Protein AF-A0A1B6ZE31-F1 (afdb_monomer_lite)

Secondary structure (DSSP, 8-state):
--SSHHHHHHHHHHHHHHHHHHTB---HHHHHHHHHHHTT-SSHHHHHHHHTT------HHHHHHHHHHTS-GGGHHHHHHHHTTPPPPPPSSTTS-TTHHHHTHHHHHHHHHHHTT-HHHHSSSSHHHHHHHIIIIIGGGTTT-SSPPPPEEETTTTEEEEES-HHHHHGGGGGSTTHHHHHHHHHHTTSEEEETTEEEE--S-HHHHHHHHHHHHHHHHHHHHHSSS-HHHHHHHHHHHHHHTT-TTHHHHHHHHTTTT-TTSSSTTHHHHHHHHHHHHTT-HHHHHHHHHHHHHHSGGGHHHHHHHHHHHIIIIIIIIIS--TT-HHHHHHHHH-TTHHHHHHHHTTSHHHHHHHHHHHHHHHHTT-

Structure (mmCIF, N/CA/C/O backbone):
data_AF-A0A1B6ZE31-F1
#
_entry.id   AF-A0A1B6ZE31-F1
#
loop_
_atom_site.group_PDB
_atom_site.id
_atom_site.type_symbol
_atom_site.label_atom_id
_atom_site.label_alt_id
_atom_site.label_comp_id
_atom_site.label_asym_id
_atom_site.label_entity_id
_atom_site.label_seq_id
_atom_site.pdbx_PDB_ins_code
_atom_site.Cartn_x
_atom_site.Cartn_y
_atom_site.Cartn_z
_atom_site.occupancy
_atom_site.B_iso_or_equiv
_atom_site.auth_seq_id
_atom_site.auth_comp_id
_atom_site.auth_asym_id
_atom_site.auth_atom_id
_atom_site.pdbx_PDB_model_num
ATOM 1 N N . MET A 1 1 ? 19.016 -9.652 1.305 1.00 71.06 1 MET A N 1
ATOM 2 C CA . MET A 1 1 ? 19.648 -10.973 1.164 1.00 71.06 1 MET A CA 1
ATOM 3 C C . MET A 1 1 ? 20.262 -11.489 2.466 1.00 71.06 1 MET A C 1
ATOM 5 O O . MET A 1 1 ? 20.796 -10.707 3.256 1.00 71.06 1 MET A O 1
ATOM 9 N N . PHE A 1 2 ? 20.138 -12.786 2.718 1.00 75.94 2 PHE A N 1
ATOM 10 C CA . PHE A 1 2 ? 20.818 -13.516 3.787 1.00 75.94 2 PHE A CA 1
ATOM 11 C C . PHE A 1 2 ? 21.293 -14.849 3.205 1.00 75.94 2 PHE A C 1
ATOM 13 O O . PHE A 1 2 ? 20.548 -15.446 2.438 1.00 75.94 2 PHE A O 1
ATOM 20 N N . SER A 1 3 ? 22.487 -15.304 3.578 1.00 79.81 3 SER A N 1
ATOM 21 C CA . SER A 1 3 ? 22.998 -16.640 3.234 1.00 79.81 3 SER A CA 1
ATOM 22 C C . SER A 1 3 ? 22.939 -17.611 4.420 1.00 79.81 3 SER A C 1
ATOM 24 O O . SER A 1 3 ? 23.103 -18.813 4.250 1.00 79.81 3 SER A O 1
ATOM 26 N N . THR A 1 4 ? 22.649 -17.106 5.629 1.00 86.19 4 THR A N 1
ATOM 27 C CA . THR A 1 4 ? 22.660 -17.873 6.884 1.00 86.19 4 THR A CA 1
ATOM 28 C C . THR A 1 4 ? 21.348 -17.757 7.662 1.00 86.19 4 THR A C 1
ATOM 30 O O . THR A 1 4 ? 20.589 -16.791 7.521 1.00 86.19 4 THR A O 1
ATOM 33 N N . ILE A 1 5 ? 21.105 -18.721 8.558 1.00 88.94 5 ILE A N 1
ATOM 34 C CA . ILE A 1 5 ? 19.941 -18.733 9.462 1.00 88.94 5 ILE A CA 1
ATOM 35 C C . ILE A 1 5 ? 19.926 -17.496 10.367 1.00 88.94 5 ILE A C 1
ATOM 37 O O . ILE A 1 5 ? 18.875 -16.889 10.573 1.00 88.94 5 ILE A O 1
ATOM 41 N N . ASP A 1 6 ? 21.080 -17.082 10.889 1.00 90.12 6 ASP A N 1
ATOM 42 C CA . ASP A 1 6 ? 21.163 -15.895 11.744 1.00 90.12 6 ASP A CA 1
ATOM 43 C C . ASP A 1 6 ? 20.905 -14.607 10.959 1.00 90.12 6 ASP A C 1
ATOM 45 O O . ASP A 1 6 ? 20.247 -13.694 11.465 1.00 90.12 6 ASP A O 1
ATOM 49 N N . GLY A 1 7 ? 21.340 -14.549 9.696 1.00 89.94 7 GLY A N 1
ATOM 50 C CA . GLY A 1 7 ? 20.970 -13.480 8.772 1.00 89.94 7 GLY A CA 1
ATOM 51 C C . GLY A 1 7 ? 19.456 -13.409 8.547 1.00 89.94 7 GLY A C 1
ATOM 52 O O . GLY A 1 7 ? 18.871 -12.324 8.640 1.00 89.94 7 GLY A O 1
ATOM 53 N N . ALA A 1 8 ? 18.806 -14.558 8.328 1.00 91.56 8 ALA A N 1
ATOM 54 C CA . ALA A 1 8 ? 17.353 -14.650 8.182 1.00 91.56 8 ALA A CA 1
ATOM 55 C C . ALA A 1 8 ? 16.626 -14.169 9.449 1.00 91.56 8 ALA A C 1
ATOM 57 O O . ALA A 1 8 ? 15.722 -13.333 9.372 1.00 91.56 8 ALA A O 1
ATOM 58 N N . LYS A 1 9 ? 17.066 -14.624 10.632 1.00 94.50 9 LYS A N 1
ATOM 59 C CA . LYS A 1 9 ? 16.504 -14.217 11.934 1.00 94.50 9 LYS A CA 1
ATOM 60 C C . LYS A 1 9 ? 16.630 -12.715 12.158 1.00 94.50 9 LYS A C 1
ATOM 62 O O . LYS A 1 9 ? 15.654 -12.067 12.531 1.00 94.50 9 LYS A O 1
ATOM 67 N N . LYS A 1 10 ? 17.814 -12.141 11.907 1.00 95.19 10 LYS A N 1
ATOM 68 C CA . LYS A 1 10 ? 18.051 -10.694 12.032 1.00 95.19 10 LYS A CA 1
ATOM 69 C C . LYS A 1 10 ? 17.108 -9.897 11.130 1.00 95.19 10 LYS A C 1
ATOM 71 O O . LYS A 1 10 ? 16.548 -8.899 11.583 1.00 95.19 10 LYS A O 1
ATOM 76 N N . ARG A 1 11 ? 16.880 -10.348 9.892 1.00 94.31 11 ARG A N 1
ATOM 77 C CA . ARG A 1 11 ? 15.938 -9.696 8.968 1.00 94.31 11 ARG A CA 1
ATOM 78 C C . ARG A 1 11 ? 14.487 -9.817 9.415 1.00 94.31 11 ARG A C 1
ATOM 80 O O . ARG A 1 11 ? 13.815 -8.794 9.457 1.00 94.31 11 ARG A O 1
ATOM 87 N N . ALA A 1 12 ? 14.026 -11.004 9.808 1.00 96.62 12 ALA A N 1
ATOM 88 C CA . ALA A 1 12 ? 12.660 -11.194 10.303 1.00 96.62 12 ALA A CA 1
ATOM 89 C C . ALA A 1 12 ? 12.381 -10.340 11.553 1.00 96.62 12 ALA A C 1
ATOM 91 O O . ALA A 1 12 ? 11.343 -9.686 11.639 1.00 96.62 12 ALA A O 1
ATOM 92 N N . ASN A 1 13 ? 13.346 -10.262 12.476 1.00 97.50 13 ASN A N 1
ATOM 93 C CA . ASN A 1 13 ? 13.263 -9.392 13.650 1.00 97.50 13 ASN A CA 1
ATOM 94 C C . ASN A 1 13 ? 13.238 -7.906 13.275 1.00 97.50 13 ASN A C 1
ATOM 96 O O . ASN A 1 13 ? 12.482 -7.141 13.868 1.00 97.50 13 ASN A O 1
ATOM 100 N N . LYS A 1 14 ? 14.054 -7.474 12.303 1.00 96.44 14 LYS A N 1
ATOM 101 C CA . LYS A 1 14 ? 14.037 -6.081 11.831 1.00 96.44 14 LYS A CA 1
ATOM 102 C C . LYS A 1 14 ? 12.689 -5.742 11.189 1.00 96.44 14 LYS A C 1
ATOM 104 O O . LYS A 1 14 ? 12.132 -4.707 11.532 1.00 96.44 14 LYS A O 1
ATOM 109 N N . LEU A 1 15 ? 12.156 -6.629 10.346 1.00 96.75 15 LEU A N 1
ATOM 110 C CA . LEU A 1 15 ? 10.846 -6.483 9.709 1.00 96.75 15 LEU A CA 1
ATOM 111 C C . LEU A 1 15 ? 9.717 -6.389 10.747 1.00 96.75 15 LEU A C 1
ATOM 113 O O . LEU A 1 15 ? 8.921 -5.458 10.713 1.00 96.75 15 LEU A O 1
ATOM 117 N N . HIS A 1 16 ? 9.708 -7.280 11.743 1.00 97.88 16 HIS A N 1
ATOM 118 C CA . HIS A 1 16 ? 8.754 -7.221 12.853 1.00 97.88 16 HIS A CA 1
ATOM 119 C C . HIS A 1 16 ? 8.839 -5.898 13.637 1.00 97.88 16 HIS A C 1
ATOM 121 O O . HIS A 1 16 ? 7.815 -5.267 13.891 1.00 97.88 16 HIS A O 1
ATOM 127 N N . LYS A 1 17 ? 10.053 -5.422 13.952 1.00 96.69 17 LYS A N 1
ATOM 128 C CA . LYS A 1 17 ? 10.253 -4.127 14.628 1.00 96.69 17 LYS A CA 1
ATOM 129 C C . LYS A 1 17 ? 9.757 -2.941 13.800 1.00 96.69 17 LYS A C 1
ATOM 131 O O . LYS A 1 17 ? 9.268 -1.975 14.375 1.00 96.69 17 LYS A O 1
ATOM 136 N N . ILE A 1 18 ? 9.896 -2.989 12.474 1.00 95.81 18 ILE A N 1
ATOM 137 C CA . ILE A 1 18 ? 9.371 -1.944 11.582 1.00 95.81 18 ILE A CA 1
ATOM 138 C C . ILE A 1 18 ? 7.853 -1.885 11.701 1.00 95.81 18 ILE A C 1
ATOM 140 O O . ILE A 1 18 ? 7.314 -0.825 11.993 1.00 95.81 18 ILE A O 1
ATOM 144 N N . PHE A 1 19 ? 7.177 -3.027 11.588 1.00 97.25 19 PHE A N 1
ATOM 145 C CA . PHE A 1 19 ? 5.723 -3.092 11.717 1.00 97.25 19 PHE A CA 1
ATOM 146 C C . PHE A 1 19 ? 5.234 -2.594 13.080 1.00 97.25 19 PHE A C 1
ATOM 148 O O . PHE A 1 19 ? 4.324 -1.770 13.130 1.00 97.25 19 PHE A O 1
ATOM 155 N N . GLN A 1 20 ? 5.904 -2.963 14.175 1.00 95.06 20 GLN A N 1
ATOM 156 C CA . GLN A 1 20 ? 5.589 -2.419 15.501 1.00 95.06 20 GLN A CA 1
ATOM 157 C C . GLN A 1 20 ? 5.705 -0.886 15.555 1.00 95.06 20 GLN A C 1
ATOM 159 O O . GLN A 1 20 ? 4.839 -0.223 16.121 1.00 95.06 20 GLN A O 1
ATOM 164 N N . ARG A 1 21 ? 6.738 -0.301 14.933 1.00 93.69 21 ARG A N 1
ATOM 165 C CA . ARG A 1 21 ? 6.931 1.161 14.866 1.00 93.69 21 ARG A CA 1
ATOM 166 C C . ARG A 1 21 ? 5.938 1.877 13.954 1.00 93.69 21 ARG A C 1
ATOM 168 O O . ARG A 1 21 ? 5.702 3.069 14.139 1.00 93.69 21 ARG A O 1
ATOM 175 N N . CYS A 1 22 ? 5.370 1.172 12.984 1.00 94.81 22 CYS A N 1
ATOM 176 C CA . CYS A 1 22 ? 4.273 1.674 12.164 1.00 94.81 22 CYS A CA 1
ATOM 177 C C . CYS A 1 22 ? 2.923 1.597 12.890 1.00 94.81 22 CYS A C 1
ATOM 179 O O . CYS A 1 22 ? 1.969 2.192 12.411 1.00 94.81 22 CYS A O 1
ATOM 181 N N . GLY A 1 23 ? 2.835 0.903 14.032 1.00 95.56 23 GLY A N 1
ATOM 182 C CA . GLY A 1 23 ? 1.578 0.672 14.746 1.00 95.56 23 GLY A CA 1
ATOM 183 C C . GLY A 1 23 ? 0.821 -0.568 14.273 1.00 95.56 23 GLY A C 1
ATOM 184 O O . GLY A 1 23 ? -0.397 -0.626 14.403 1.00 95.56 23 GLY A O 1
ATOM 185 N N . PHE A 1 24 ? 1.517 -1.553 13.704 1.00 97.62 24 PHE A N 1
ATOM 186 C CA . PHE A 1 24 ? 0.914 -2.811 13.276 1.00 97.62 24 PHE A CA 1
ATOM 187 C C . PHE A 1 24 ? 1.052 -3.900 14.337 1.00 97.62 24 PHE A C 1
ATOM 189 O O . PHE A 1 24 ? 2.120 -4.085 14.929 1.00 97.62 24 PHE A O 1
ATOM 196 N N . GLU A 1 25 ? -0.002 -4.693 14.483 1.00 95.88 25 GLU A N 1
ATOM 197 C CA . GLU A 1 25 ? -0.006 -5.934 15.246 1.00 95.88 25 GLU A CA 1
ATOM 198 C C . GLU A 1 25 ? 0.269 -7.109 14.293 1.00 95.88 25 GLU A C 1
ATOM 200 O O . GLU A 1 25 ? -0.622 -7.851 13.889 1.00 95.88 25 GLU A O 1
ATOM 205 N N . PHE A 1 26 ? 1.532 -7.239 13.864 1.00 96.75 26 PHE A N 1
ATOM 206 C CA . PHE A 1 26 ? 1.973 -8.296 12.945 1.00 96.75 26 PHE A CA 1
ATOM 207 C C . PHE A 1 26 ? 2.954 -9.257 13.637 1.00 96.75 26 PHE A C 1
ATOM 209 O O . PHE A 1 26 ? 4.099 -8.870 13.908 1.00 96.75 26 PHE A O 1
ATOM 216 N N . PRO A 1 27 ? 2.550 -10.506 13.941 1.00 96.62 27 PRO A N 1
ATOM 217 C CA . PRO A 1 27 ? 3.369 -11.435 14.717 1.00 96.62 27 PRO A CA 1
ATOM 218 C C . PRO A 1 27 ? 4.718 -11.784 14.073 1.00 96.62 27 PRO A C 1
ATOM 220 O O . PRO A 1 27 ? 4.825 -11.959 12.859 1.00 96.62 27 PRO A O 1
ATOM 223 N N . LEU A 1 28 ? 5.746 -12.009 14.902 1.00 97.56 28 LEU A N 1
ATOM 224 C CA . LEU A 1 28 ? 7.096 -12.357 14.435 1.00 97.56 28 LEU A CA 1
ATOM 225 C C . LEU A 1 28 ? 7.126 -13.600 13.529 1.00 97.56 28 LEU A C 1
ATOM 227 O O . LEU A 1 28 ? 7.876 -13.624 12.554 1.00 97.56 28 LEU A O 1
ATOM 231 N N . HIS A 1 29 ? 6.311 -14.619 13.818 1.00 96.75 29 HIS A N 1
ATOM 232 C CA . HIS A 1 29 ? 6.267 -15.838 13.005 1.00 96.75 29 HIS A CA 1
ATOM 233 C C . HIS A 1 29 ? 5.787 -15.565 11.567 1.00 96.75 29 HIS A C 1
ATOM 235 O O . HIS A 1 29 ? 6.249 -16.222 10.635 1.00 96.75 29 HIS A O 1
ATOM 241 N N . LYS A 1 30 ? 4.930 -14.554 11.357 1.00 97.19 30 LYS A N 1
ATOM 242 C CA . LYS A 1 30 ? 4.522 -14.127 10.013 1.00 97.19 30 LYS A CA 1
ATOM 243 C C . LYS A 1 30 ? 5.647 -13.379 9.297 1.00 97.19 30 LYS A C 1
ATOM 245 O O . LYS A 1 30 ? 5.897 -13.636 8.124 1.00 97.19 30 LYS A O 1
ATOM 250 N N . SER A 1 31 ? 6.410 -12.544 10.008 1.00 97.62 31 SER A N 1
ATOM 251 C CA . SER A 1 31 ? 7.628 -11.928 9.455 1.00 97.62 31 SER A CA 1
ATOM 252 C C . SER A 1 31 ? 8.678 -12.974 9.063 1.00 97.62 31 SER A C 1
ATOM 254 O O . SER A 1 31 ? 9.331 -12.841 8.031 1.00 97.62 31 SER A O 1
ATOM 256 N N . GLN A 1 32 ? 8.838 -14.031 9.864 1.00 96.75 32 GLN A N 1
ATOM 257 C CA . GLN A 1 32 ? 9.708 -15.170 9.550 1.00 96.75 32 GLN A CA 1
ATOM 258 C C . GLN A 1 32 ? 9.239 -15.907 8.293 1.00 96.75 32 GLN A C 1
ATOM 260 O O . GLN A 1 32 ? 10.055 -16.186 7.416 1.00 96.75 32 GLN A O 1
ATOM 265 N N . TYR A 1 33 ? 7.936 -16.172 8.181 1.00 96.56 33 TYR A N 1
ATOM 266 C CA . TYR A 1 33 ? 7.345 -16.772 6.987 1.00 96.56 33 TYR A CA 1
ATOM 267 C C . TYR A 1 33 ? 7.607 -15.926 5.733 1.00 96.56 33 TYR A C 1
ATOM 269 O O . TYR A 1 33 ? 8.135 -16.448 4.753 1.00 96.56 33 TYR A O 1
ATOM 277 N N . ALA A 1 34 ? 7.338 -14.617 5.781 1.00 96.75 34 ALA A N 1
ATOM 278 C CA . ALA A 1 34 ? 7.559 -13.718 4.647 1.00 96.75 34 ALA A CA 1
ATOM 279 C C . ALA A 1 34 ? 9.034 -13.681 4.207 1.00 96.75 34 ALA A C 1
ATOM 281 O O . ALA A 1 34 ? 9.338 -13.787 3.021 1.00 96.75 34 ALA A O 1
ATOM 282 N N . VAL A 1 35 ? 9.971 -13.620 5.161 1.00 95.81 35 VAL A N 1
ATOM 283 C CA . VAL A 1 35 ? 11.418 -13.667 4.883 1.00 95.81 35 VAL A CA 1
ATOM 284 C C . VAL A 1 35 ? 11.846 -15.011 4.280 1.00 95.81 35 VAL A C 1
ATOM 286 O O . VAL A 1 35 ? 12.706 -15.031 3.399 1.00 95.81 35 VAL A O 1
ATOM 289 N N . ALA A 1 36 ? 11.253 -16.126 4.715 1.00 94.38 36 ALA A N 1
ATOM 290 C CA . ALA A 1 36 ? 11.530 -17.440 4.138 1.00 94.38 36 ALA A CA 1
ATOM 291 C C . ALA A 1 36 ? 11.031 -17.547 2.690 1.00 94.38 36 ALA A C 1
ATOM 293 O O . ALA A 1 36 ? 11.799 -17.937 1.810 1.00 94.38 36 ALA A O 1
ATOM 294 N N . ARG A 1 37 ? 9.789 -17.121 2.430 1.00 95.25 37 ARG A N 1
ATOM 295 C CA . ARG A 1 37 ? 9.214 -17.056 1.076 1.00 95.25 37 ARG A CA 1
ATOM 296 C C . ARG A 1 37 ? 10.050 -16.175 0.152 1.00 95.25 37 ARG A C 1
ATOM 298 O O . ARG A 1 37 ? 10.366 -16.590 -0.961 1.00 95.25 37 ARG A O 1
ATOM 305 N N . ALA A 1 38 ? 10.487 -15.017 0.646 1.00 93.69 38 ALA A N 1
ATOM 306 C CA . ALA A 1 38 ? 11.360 -14.105 -0.084 1.00 93.69 38 ALA A CA 1
ATOM 307 C C . ALA A 1 38 ? 12.693 -14.751 -0.494 1.00 93.69 38 ALA A C 1
ATOM 309 O O . ALA A 1 38 ? 13.179 -14.526 -1.597 1.00 93.69 38 ALA A O 1
ATOM 310 N N . GLY A 1 39 ? 13.262 -15.598 0.370 1.00 90.88 39 GLY A N 1
ATOM 311 C CA . GLY A 1 39 ? 14.473 -16.372 0.081 1.00 90.88 39 GLY A CA 1
ATOM 312 C C . GLY A 1 39 ? 14.265 -17.579 -0.843 1.00 90.88 39 GLY A C 1
ATOM 313 O O . GLY A 1 39 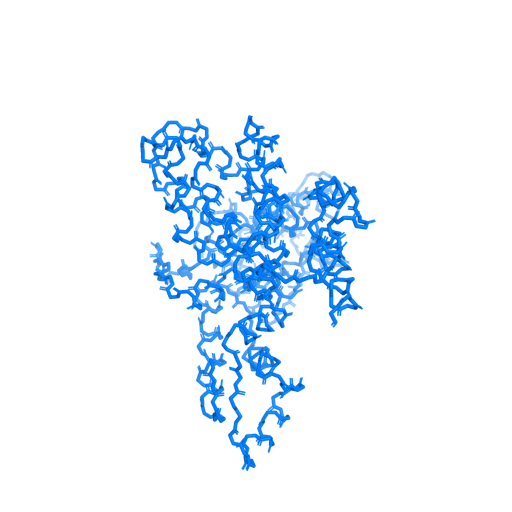? 15.211 -18.328 -1.067 1.00 90.88 39 GLY A O 1
ATOM 314 N N . GLY A 1 40 ? 13.050 -17.801 -1.357 1.00 90.50 40 GLY A N 1
ATOM 315 C CA . GLY A 1 40 ? 12.722 -18.942 -2.215 1.00 90.50 40 GLY A CA 1
ATOM 316 C C . GLY A 1 40 ? 12.467 -20.251 -1.463 1.00 90.50 40 GLY A C 1
ATOM 317 O O . GLY A 1 40 ? 12.507 -21.315 -2.077 1.00 90.50 40 GLY A O 1
ATOM 318 N N . PHE A 1 41 ? 12.209 -20.192 -0.155 1.00 92.00 41 PHE A N 1
ATOM 319 C CA . PHE A 1 41 ? 11.857 -21.358 0.660 1.00 92.00 41 PHE A CA 1
ATOM 320 C C . PHE A 1 41 ? 10.341 -21.492 0.802 1.00 92.00 41 PHE A C 1
ATOM 322 O O . PHE A 1 41 ? 9.592 -20.519 0.675 1.00 92.00 41 PHE A O 1
ATOM 329 N N . ARG A 1 42 ? 9.862 -22.704 1.097 1.00 90.69 42 ARG A N 1
ATOM 330 C CA . ARG A 1 42 ? 8.431 -22.931 1.340 1.00 90.69 42 ARG A CA 1
ATOM 331 C C . ARG A 1 42 ? 7.966 -22.256 2.630 1.00 90.69 42 ARG A C 1
ATOM 333 O O . ARG A 1 42 ? 6.928 -21.601 2.632 1.00 90.69 42 ARG A O 1
ATOM 340 N N . ASP A 1 43 ? 8.736 -22.424 3.700 1.00 92.31 43 ASP A N 1
ATOM 341 C CA . ASP A 1 43 ? 8.463 -21.895 5.034 1.00 92.31 43 ASP A CA 1
ATOM 342 C C . ASP A 1 43 ? 9.756 -21.786 5.869 1.00 92.31 43 ASP A C 1
ATOM 344 O O . ASP A 1 43 ? 10.866 -22.056 5.401 1.00 92.31 43 ASP A O 1
ATOM 348 N N . TRP A 1 44 ? 9.617 -21.369 7.130 1.00 92.81 44 TRP A N 1
ATOM 349 C CA . TRP A 1 44 ? 10.746 -21.187 8.043 1.00 92.81 44 TRP A CA 1
ATOM 350 C C . TRP A 1 44 ? 11.479 -22.492 8.407 1.00 92.81 44 TRP A C 1
ATOM 352 O O . TRP A 1 44 ? 12.697 -22.485 8.627 1.00 92.81 44 TRP A O 1
ATOM 362 N N . HIS A 1 45 ? 10.765 -23.620 8.468 1.00 92.25 45 HIS A N 1
ATOM 363 C CA . HIS A 1 45 ? 11.361 -24.923 8.763 1.00 92.25 45 HIS A CA 1
ATOM 364 C C . HIS A 1 45 ? 12.197 -25.410 7.578 1.00 92.25 45 HIS A C 1
ATOM 366 O O . HIS A 1 45 ? 13.316 -25.889 7.779 1.00 92.25 45 HIS A O 1
ATOM 372 N N . ASP A 1 46 ? 11.684 -25.240 6.359 1.00 91.19 46 ASP A N 1
ATOM 373 C CA . ASP A 1 46 ? 12.394 -25.528 5.113 1.00 91.19 46 ASP A CA 1
ATOM 374 C C . ASP A 1 46 ? 13.679 -24.695 4.983 1.00 91.19 46 ASP A C 1
ATOM 376 O O . ASP A 1 46 ? 14.762 -25.248 4.775 1.00 91.19 46 ASP A O 1
ATOM 380 N N . LEU A 1 47 ? 13.599 -23.386 5.247 1.00 90.81 47 LEU A N 1
ATOM 381 C CA . LEU A 1 47 ? 14.767 -22.499 5.304 1.00 90.81 47 LEU A CA 1
ATOM 382 C C . LEU A 1 47 ? 15.812 -23.006 6.301 1.00 90.81 47 LEU A C 1
ATOM 384 O O . LEU A 1 47 ? 16.992 -23.135 5.972 1.00 90.8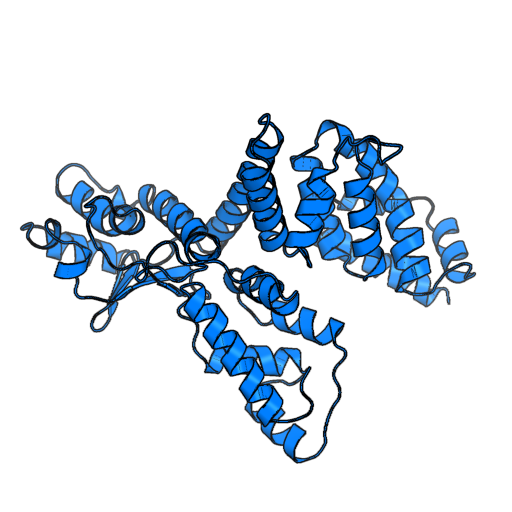1 47 LEU A O 1
ATOM 388 N N . THR A 1 48 ? 15.382 -23.322 7.525 1.00 90.56 48 THR A N 1
ATOM 389 C CA . THR A 1 48 ? 16.283 -23.766 8.599 1.00 90.56 48 THR A CA 1
ATOM 390 C C . THR A 1 48 ? 16.953 -25.097 8.260 1.00 90.56 48 THR A C 1
ATOM 392 O O . THR A 1 48 ? 18.112 -25.313 8.610 1.00 90.56 48 THR A O 1
ATOM 395 N N . ARG A 1 49 ? 16.247 -26.009 7.586 1.00 89.69 49 ARG A N 1
ATOM 396 C CA . ARG A 1 49 ? 16.803 -27.295 7.148 1.00 89.69 49 ARG A CA 1
ATOM 397 C C . ARG A 1 49 ? 17.797 -27.118 6.002 1.00 89.69 49 ARG A C 1
ATOM 399 O O . ARG A 1 49 ? 18.848 -27.753 6.020 1.00 89.69 49 ARG A O 1
ATOM 406 N N . SER A 1 50 ? 17.466 -26.269 5.036 1.00 86.25 50 SER A N 1
ATOM 407 C CA . SER A 1 50 ? 18.251 -26.065 3.819 1.00 86.25 50 SER A CA 1
ATOM 408 C C . SER A 1 50 ? 19.549 -25.307 4.094 1.00 86.25 50 SER A C 1
ATOM 410 O O . SER A 1 50 ? 20.623 -25.783 3.735 1.00 86.25 50 SER A O 1
ATOM 412 N N . LEU A 1 51 ? 19.485 -24.202 4.843 1.00 85.31 51 LEU A N 1
ATOM 413 C CA . LEU A 1 51 ? 20.666 -23.390 5.167 1.00 85.31 51 LEU A CA 1
ATOM 414 C C . LEU A 1 51 ? 21.608 -24.035 6.193 1.00 85.31 51 LEU A C 1
ATOM 416 O O . LEU A 1 51 ? 22.733 -23.580 6.362 1.00 85.31 51 LEU A O 1
ATOM 420 N N . LYS A 1 52 ? 21.185 -25.110 6.872 1.00 81.38 52 LYS A N 1
ATOM 421 C CA . LYS A 1 52 ? 22.109 -25.962 7.642 1.00 81.38 52 LYS A CA 1
ATOM 422 C C . LYS A 1 52 ? 23.039 -26.778 6.748 1.00 81.38 52 LYS A C 1
ATOM 424 O O . LYS A 1 52 ? 24.075 -27.224 7.224 1.00 81.38 52 LYS A O 1
ATOM 429 N N . ARG A 1 53 ? 22.631 -27.049 5.504 1.00 74.94 53 ARG A N 1
ATOM 430 C CA . ARG A 1 53 ? 23.358 -27.923 4.576 1.00 74.94 53 ARG A CA 1
ATOM 431 C C . ARG A 1 53 ? 24.244 -27.130 3.629 1.00 74.94 53 ARG A C 1
ATOM 433 O O . ARG A 1 53 ? 25.353 -27.566 3.353 1.00 74.94 53 ARG A O 1
ATOM 440 N N . GLN A 1 54 ? 23.748 -26.002 3.126 1.00 73.25 54 GLN A N 1
ATOM 441 C CA . GLN A 1 54 ? 24.455 -25.207 2.131 1.00 73.25 54 GLN A CA 1
ATOM 442 C C . GLN A 1 54 ? 23.992 -23.750 2.175 1.00 73.25 54 GLN A C 1
ATOM 444 O O . GLN A 1 54 ? 22.794 -23.480 2.295 1.00 73.25 54 GLN A O 1
ATOM 449 N N . GLU A 1 55 ? 24.936 -22.819 2.053 1.00 74.06 55 GLU A N 1
ATOM 450 C CA . GLU A 1 55 ? 24.616 -21.413 1.814 1.00 74.06 55 GLU A CA 1
ATOM 451 C C . GLU A 1 55 ? 24.002 -21.241 0.422 1.00 74.06 55 GLU A C 1
ATOM 453 O O . GLU A 1 55 ? 24.403 -21.898 -0.541 1.00 74.06 55 GLU A O 1
ATOM 458 N N . ARG A 1 56 ? 23.008 -20.360 0.314 1.00 71.00 56 ARG A N 1
ATOM 459 C CA . ARG A 1 56 ? 22.332 -20.079 -0.950 1.00 71.00 56 ARG A CA 1
ATOM 460 C C . ARG A 1 56 ? 22.227 -18.579 -1.147 1.00 71.00 56 ARG A C 1
ATOM 462 O O . ARG A 1 56 ? 21.625 -17.894 -0.320 1.00 71.00 56 ARG A O 1
ATOM 469 N N . ASP A 1 57 ? 22.767 -18.104 -2.261 1.00 70.56 57 ASP A N 1
ATOM 470 C CA . ASP A 1 57 ? 22.539 -16.740 -2.716 1.00 70.56 57 ASP A CA 1
ATOM 471 C C . ASP A 1 57 ? 21.161 -16.616 -3.365 1.00 70.56 57 ASP A C 1
ATOM 473 O O . ASP A 1 57 ? 20.650 -17.532 -4.015 1.00 70.56 57 ASP A O 1
ATOM 477 N N . CYS A 1 58 ? 20.533 -15.468 -3.140 1.00 70.69 58 CYS A N 1
ATOM 478 C CA . CYS A 1 58 ? 19.222 -15.138 -3.671 1.00 70.69 58 CYS A CA 1
ATOM 479 C C . CYS A 1 58 ? 19.324 -13.772 -4.329 1.00 70.69 58 CYS A C 1
ATOM 481 O O . CYS A 1 58 ? 19.690 -12.810 -3.653 1.00 70.69 58 CYS A O 1
ATOM 483 N N . ASP A 1 59 ? 18.998 -13.692 -5.620 1.00 80.38 59 ASP A N 1
ATOM 484 C CA . ASP A 1 59 ? 19.011 -12.421 -6.335 1.00 80.38 59 ASP A CA 1
ATOM 485 C C . ASP A 1 59 ? 18.252 -11.337 -5.553 1.00 80.38 59 ASP A C 1
ATOM 487 O O . ASP A 1 59 ? 17.170 -11.558 -4.999 1.00 80.38 59 ASP A O 1
ATOM 491 N N . SER A 1 60 ? 18.875 -10.165 -5.442 1.00 81.44 60 SER A N 1
ATOM 492 C CA . SER A 1 60 ? 18.404 -9.118 -4.544 1.00 81.44 60 SER A CA 1
ATOM 493 C C . SER A 1 60 ? 17.086 -8.496 -4.998 1.00 81.44 60 SER A C 1
ATOM 495 O O . SER A 1 60 ? 16.269 -8.149 -4.143 1.00 81.44 60 SER A O 1
ATOM 497 N N . THR A 1 61 ? 16.865 -8.400 -6.308 1.00 80.94 61 THR A N 1
ATOM 498 C CA . THR A 1 61 ? 15.638 -7.866 -6.903 1.00 80.94 61 THR A CA 1
ATOM 499 C C . THR A 1 61 ? 14.512 -8.870 -6.705 1.00 80.94 61 THR A C 1
ATOM 501 O O . THR A 1 61 ? 13.443 -8.548 -6.181 1.00 80.94 61 THR A O 1
ATOM 504 N N . ASP A 1 62 ? 14.810 -10.133 -6.987 1.00 84.75 62 ASP A N 1
ATOM 505 C CA . ASP A 1 62 ? 13.886 -11.247 -6.850 1.00 84.75 62 ASP A CA 1
ATOM 506 C C . ASP A 1 62 ? 13.460 -11.468 -5.386 1.00 84.75 62 ASP A C 1
ATOM 508 O O . ASP A 1 62 ? 12.295 -11.752 -5.094 1.00 84.75 62 ASP A O 1
ATOM 512 N N . PHE A 1 63 ? 14.380 -11.256 -4.437 1.00 90.44 63 PHE A N 1
ATOM 513 C CA . PHE A 1 63 ? 14.093 -11.257 -3.003 1.00 90.44 63 PHE A CA 1
ATOM 514 C C . PHE A 1 63 ? 13.100 -10.159 -2.604 1.00 90.44 63 PHE A C 1
ATOM 516 O O . PHE A 1 63 ? 12.178 -10.420 -1.829 1.00 90.44 63 PHE A O 1
ATOM 523 N N . ARG A 1 64 ? 13.301 -8.921 -3.081 1.00 91.31 64 ARG A N 1
ATOM 524 C CA . ARG A 1 64 ? 12.446 -7.769 -2.735 1.00 91.31 64 ARG A CA 1
ATOM 525 C C . ARG A 1 64 ? 11.021 -8.008 -3.212 1.00 91.31 64 ARG A C 1
ATOM 527 O O . ARG A 1 64 ? 10.099 -7.932 -2.403 1.00 91.31 64 ARG A O 1
ATOM 534 N N . ARG A 1 65 ? 10.866 -8.406 -4.476 1.00 88.50 65 ARG A N 1
ATOM 535 C CA . ARG A 1 65 ? 9.573 -8.740 -5.078 1.00 88.50 65 ARG A CA 1
ATOM 536 C C . ARG A 1 65 ? 8.840 -9.827 -4.287 1.00 88.50 65 ARG A C 1
ATOM 538 O O . ARG A 1 65 ? 7.735 -9.595 -3.803 1.00 88.50 65 ARG A O 1
ATOM 545 N N . LYS A 1 66 ? 9.489 -10.975 -4.055 1.00 92.56 66 LYS A N 1
ATOM 546 C CA . LYS A 1 66 ? 8.892 -12.099 -3.307 1.00 92.56 66 LYS A CA 1
ATOM 547 C C . LYS A 1 66 ? 8.567 -11.743 -1.855 1.00 92.56 66 LYS A C 1
ATOM 549 O O . LYS A 1 66 ? 7.642 -12.312 -1.279 1.00 92.56 66 LYS A O 1
ATOM 554 N N . LEU A 1 67 ? 9.319 -10.824 -1.242 1.00 95.06 67 LEU A N 1
ATOM 555 C CA . LEU A 1 67 ? 9.012 -10.334 0.101 1.00 95.06 67 LEU A CA 1
ATOM 556 C C . LEU A 1 67 ? 7.710 -9.534 0.122 1.00 95.06 67 LEU A C 1
ATOM 558 O O . LEU A 1 67 ? 6.886 -9.772 1.001 1.00 95.06 67 LEU A O 1
ATOM 562 N N . ILE A 1 68 ? 7.523 -8.613 -0.826 1.00 93.88 68 ILE A N 1
ATOM 563 C CA . ILE A 1 68 ? 6.290 -7.826 -0.942 1.00 93.88 68 ILE A CA 1
ATOM 564 C C . ILE A 1 68 ? 5.095 -8.739 -1.244 1.00 93.88 68 ILE A C 1
ATOM 566 O O . ILE A 1 68 ? 4.079 -8.647 -0.560 1.00 93.88 68 ILE A O 1
ATOM 570 N N . GLU A 1 69 ? 5.241 -9.690 -2.171 1.00 92.81 69 GLU A N 1
ATOM 571 C CA . GLU A 1 69 ? 4.203 -10.685 -2.496 1.00 92.81 69 GLU A CA 1
ATOM 572 C C . GLU A 1 69 ? 3.784 -11.547 -1.292 1.00 92.81 69 GLU A C 1
ATOM 574 O O . GLU A 1 69 ? 2.632 -11.962 -1.189 1.00 92.81 69 GLU A O 1
ATOM 579 N N . ALA A 1 70 ? 4.708 -11.830 -0.368 1.00 95.56 70 ALA A N 1
ATOM 580 C CA . ALA A 1 70 ? 4.439 -12.651 0.812 1.00 95.56 70 ALA A CA 1
ATOM 581 C C . ALA A 1 70 ? 3.799 -11.880 1.983 1.00 95.56 70 ALA A C 1
ATOM 583 O O . ALA A 1 70 ? 3.509 -12.487 3.019 1.00 95.56 70 ALA A O 1
ATOM 584 N N . LEU A 1 71 ? 3.616 -10.563 1.857 1.00 96.69 71 LEU A N 1
ATOM 585 C CA . LEU A 1 71 ? 3.096 -9.690 2.906 1.00 96.69 71 LEU A CA 1
ATOM 586 C C . LEU A 1 71 ? 1.686 -9.173 2.569 1.00 96.69 71 LEU A C 1
ATOM 588 O O . LEU A 1 71 ? 1.394 -8.915 1.400 1.00 96.69 71 LEU A O 1
ATOM 592 N N . PRO A 1 72 ? 0.825 -8.935 3.580 1.00 95.56 72 PRO A N 1
ATOM 593 C CA . PRO A 1 72 ? -0.430 -8.215 3.381 1.00 95.56 72 PRO A CA 1
ATOM 594 C C . PRO A 1 72 ? -0.194 -6.805 2.828 1.00 95.56 72 PRO A C 1
ATOM 596 O O . PRO A 1 72 ? 0.805 -6.163 3.157 1.00 95.56 72 PRO A O 1
ATOM 599 N N . VAL A 1 73 ? -1.147 -6.287 2.050 1.00 93.62 73 VAL A N 1
ATOM 600 C CA . VAL A 1 73 ? -1.051 -4.974 1.384 1.00 93.62 73 VAL A CA 1
ATOM 601 C C . VAL A 1 73 ? -0.653 -3.817 2.322 1.00 93.62 73 VAL A C 1
ATOM 603 O O . VAL A 1 73 ? 0.233 -3.048 1.944 1.00 93.62 73 VAL A O 1
ATOM 606 N N . PRO A 1 74 ? -1.174 -3.680 3.565 1.00 95.56 74 PRO A N 1
ATOM 607 C CA . PRO A 1 74 ? -0.756 -2.588 4.456 1.00 95.56 74 PRO A CA 1
ATOM 608 C C . PRO A 1 74 ? 0.738 -2.616 4.801 1.00 95.56 74 PRO A C 1
ATOM 610 O O . PRO A 1 74 ? 1.330 -1.586 5.119 1.00 95.56 74 PRO A O 1
ATOM 613 N N . CYS A 1 75 ? 1.367 -3.792 4.727 1.00 96.69 75 CYS A N 1
ATOM 614 C CA . CYS A 1 75 ? 2.784 -3.980 5.004 1.00 96.69 75 CYS A CA 1
ATOM 615 C C . CYS A 1 75 ? 3.692 -3.599 3.829 1.00 96.69 75 CYS A C 1
ATOM 617 O O . CYS A 1 75 ? 4.900 -3.486 4.042 1.00 96.69 75 CYS A O 1
ATOM 619 N N . HIS A 1 76 ? 3.162 -3.387 2.619 1.00 94.94 76 HIS A N 1
ATOM 620 C CA . HIS A 1 76 ? 3.972 -3.129 1.420 1.00 94.94 76 HIS A CA 1
ATOM 621 C C . HIS A 1 76 ? 4.760 -1.825 1.543 1.00 94.94 76 HIS A C 1
ATOM 623 O O . HIS A 1 76 ? 5.989 -1.851 1.552 1.00 94.94 76 HIS A O 1
ATOM 629 N N . ALA A 1 77 ? 4.069 -0.701 1.743 1.00 93.88 77 ALA A N 1
ATOM 630 C CA . ALA A 1 77 ? 4.682 0.623 1.855 1.00 93.88 77 ALA A CA 1
ATOM 631 C C . ALA A 1 77 ? 5.783 0.726 2.941 1.00 93.88 77 ALA A C 1
ATOM 633 O O . ALA A 1 77 ? 6.894 1.142 2.605 1.00 93.88 77 ALA A O 1
ATOM 634 N N . PRO A 1 78 ? 5.569 0.314 4.211 1.00 95.44 78 PRO A N 1
ATOM 635 C CA . PRO A 1 78 ? 6.631 0.387 5.219 1.00 95.44 78 PRO A CA 1
ATOM 636 C C . PRO A 1 78 ? 7.791 -0.579 4.938 1.00 95.44 78 PRO A C 1
ATOM 638 O O . PRO A 1 78 ? 8.936 -0.292 5.295 1.00 95.44 78 PRO A O 1
ATOM 641 N N . THR A 1 79 ? 7.529 -1.708 4.270 1.00 95.88 79 THR A N 1
ATOM 642 C CA . THR A 1 79 ? 8.585 -2.637 3.845 1.00 95.88 79 THR A CA 1
ATOM 643 C C . THR A 1 79 ? 9.433 -2.028 2.733 1.00 95.88 79 THR A C 1
ATOM 645 O O . THR A 1 79 ? 10.658 -2.064 2.831 1.00 95.88 79 THR A O 1
ATOM 648 N N . LEU A 1 80 ? 8.813 -1.420 1.718 1.00 93.44 80 LEU A N 1
ATOM 649 C CA . LEU A 1 80 ? 9.517 -0.715 0.644 1.00 93.44 80 LEU A CA 1
ATOM 650 C C . LEU A 1 80 ? 10.346 0.448 1.194 1.00 93.44 80 LEU A C 1
ATOM 652 O O . LEU A 1 80 ? 11.531 0.544 0.885 1.00 93.44 80 LEU A O 1
ATOM 656 N N . ALA A 1 81 ? 9.777 1.268 2.082 1.00 93.31 81 ALA A N 1
ATOM 657 C CA . ALA A 1 81 ? 10.503 2.358 2.733 1.00 93.31 81 ALA A CA 1
ATOM 658 C C . ALA A 1 81 ? 11.758 1.849 3.466 1.00 93.31 81 ALA A C 1
ATOM 660 O O . ALA A 1 81 ? 12.845 2.409 3.325 1.00 93.31 81 ALA A O 1
ATOM 661 N N . TRP A 1 82 ? 11.648 0.728 4.188 1.00 94.12 82 TRP A N 1
ATOM 662 C CA . TRP A 1 82 ? 12.801 0.093 4.825 1.00 94.12 82 TRP A CA 1
ATOM 663 C C . TRP A 1 82 ? 13.835 -0.435 3.822 1.00 94.12 82 TRP A C 1
ATOM 665 O O . TRP A 1 82 ? 15.036 -0.219 4.009 1.00 94.12 82 TRP A O 1
ATOM 675 N N . LEU A 1 83 ? 13.396 -1.129 2.769 1.00 92.19 83 LEU A N 1
ATOM 676 C CA . LEU A 1 83 ? 14.278 -1.682 1.737 1.00 92.19 83 LEU A CA 1
ATOM 677 C C . LEU A 1 83 ? 15.022 -0.584 0.960 1.00 92.19 83 LEU A C 1
ATOM 679 O O . LEU A 1 83 ? 16.172 -0.796 0.567 1.00 92.19 83 LEU A O 1
ATOM 683 N N . ASN A 1 84 ? 14.397 0.583 0.801 1.00 91.12 84 ASN A N 1
ATOM 684 C CA . ASN A 1 84 ? 14.965 1.782 0.177 1.00 91.12 84 ASN A CA 1
ATOM 685 C C . ASN A 1 84 ? 15.768 2.652 1.144 1.00 91.12 84 ASN A C 1
ATOM 687 O O . ASN A 1 84 ? 16.360 3.640 0.728 1.00 91.12 84 ASN A O 1
ATOM 691 N N . ARG A 1 85 ? 15.842 2.263 2.425 1.00 91.81 85 ARG A N 1
ATOM 692 C CA . ARG A 1 85 ? 16.526 3.028 3.478 1.00 91.81 85 ARG A CA 1
ATOM 693 C C . ARG A 1 85 ? 15.996 4.460 3.583 1.00 91.81 85 ARG A C 1
ATOM 695 O O . ARG A 1 85 ? 16.762 5.380 3.863 1.00 91.81 85 ARG A O 1
ATOM 702 N N . GLU A 1 86 ? 14.693 4.635 3.373 1.00 91.38 86 GLU A N 1
ATOM 703 C CA . GLU A 1 86 ? 14.050 5.922 3.600 1.00 91.38 86 GLU A CA 1
ATOM 704 C C . GLU A 1 86 ? 14.262 6.359 5.061 1.00 91.38 86 GLU A C 1
ATOM 706 O O . GLU A 1 86 ? 14.302 5.508 5.962 1.00 91.38 86 GLU A O 1
ATOM 711 N N . PRO A 1 87 ? 14.380 7.674 5.322 1.00 89.12 87 PRO A N 1
ATOM 712 C CA . PRO A 1 87 ? 14.419 8.193 6.678 1.00 89.12 87 PRO A CA 1
ATOM 713 C C . PRO A 1 87 ? 13.214 7.700 7.478 1.00 89.12 87 PRO A C 1
ATOM 715 O O . PRO A 1 87 ? 12.082 7.694 6.985 1.00 89.12 87 PRO A O 1
ATOM 718 N N . GLU A 1 88 ? 13.470 7.290 8.718 1.00 85.00 88 GLU A N 1
ATOM 719 C CA . GLU A 1 88 ? 12.409 6.855 9.618 1.00 85.00 88 GLU A CA 1
ATOM 720 C C . GLU A 1 88 ? 11.473 8.030 9.926 1.00 85.00 88 GLU A C 1
ATOM 722 O O . GLU A 1 88 ? 11.927 9.149 10.193 1.00 85.00 88 GLU A O 1
ATOM 727 N N . ASP A 1 89 ? 10.165 7.762 9.921 1.00 85.06 89 ASP A N 1
ATOM 728 C CA . ASP A 1 89 ? 9.176 8.736 10.371 1.00 85.06 89 ASP A CA 1
ATOM 729 C C . ASP A 1 89 ? 9.466 9.107 11.837 1.00 85.06 89 ASP A C 1
ATOM 731 O O . ASP A 1 89 ? 9.928 8.277 12.633 1.00 85.06 89 ASP A O 1
ATOM 735 N N . ARG A 1 90 ? 9.234 10.373 12.193 1.00 81.88 90 ARG A N 1
ATOM 736 C CA . ARG A 1 90 ? 9.424 10.872 13.560 1.00 81.88 90 ARG A CA 1
ATOM 737 C C . ARG A 1 90 ? 8.100 10.809 14.305 1.00 81.88 90 ARG A C 1
ATOM 739 O O . ARG A 1 90 ? 7.084 11.251 13.780 1.00 81.88 90 ARG A O 1
ATOM 746 N N . ALA A 1 91 ? 8.129 10.306 15.537 1.00 77.75 91 ALA A N 1
ATOM 747 C CA . ALA A 1 91 ? 6.970 10.383 16.411 1.00 77.75 91 ALA A CA 1
ATOM 748 C C . ALA A 1 91 ? 6.688 11.849 16.750 1.00 77.75 91 ALA A C 1
ATOM 750 O O . ALA A 1 91 ? 7.593 12.582 17.151 1.00 77.75 91 ALA A O 1
ATOM 751 N N . SER A 1 92 ? 5.437 12.263 16.570 1.00 75.31 92 SER A N 1
ATOM 752 C CA . SER A 1 92 ? 4.960 13.570 17.028 1.00 75.31 92 SER A CA 1
ATOM 753 C C . SER A 1 92 ? 4.719 13.592 18.541 1.00 75.31 92 SER A C 1
ATOM 755 O O . SER A 1 92 ? 4.787 14.657 19.144 1.00 75.31 92 SER A O 1
ATOM 757 N N . ASP A 1 93 ? 4.482 12.424 19.143 1.00 81.81 93 ASP A N 1
ATOM 758 C CA . ASP A 1 93 ? 4.191 12.217 20.563 1.00 81.81 93 ASP A CA 1
ATOM 759 C C . ASP A 1 93 ? 4.783 10.857 21.008 1.00 81.81 93 ASP A C 1
ATOM 761 O O . ASP A 1 93 ? 4.739 9.914 20.211 1.00 81.81 93 ASP A O 1
ATOM 765 N N . PRO A 1 94 ? 5.349 10.723 22.228 1.00 80.12 94 PRO A N 1
ATOM 766 C CA . PRO A 1 94 ? 5.857 9.451 22.756 1.00 80.12 94 PRO A CA 1
ATOM 767 C C . PRO A 1 94 ? 4.872 8.274 22.695 1.00 80.12 94 PRO A C 1
ATOM 769 O O . PRO A 1 94 ? 5.309 7.132 22.538 1.00 80.12 94 PRO A O 1
ATOM 772 N N . ASP A 1 95 ? 3.570 8.545 22.795 1.00 82.88 95 ASP A N 1
ATOM 773 C CA . ASP A 1 95 ? 2.516 7.528 22.820 1.00 82.88 95 ASP A CA 1
ATOM 774 C C . ASP A 1 95 ? 2.069 7.100 21.405 1.00 82.88 95 ASP A C 1
ATOM 776 O O . ASP A 1 95 ? 1.305 6.142 21.250 1.00 82.88 95 ASP A O 1
ATOM 780 N N . ILE A 1 96 ? 2.564 7.772 20.354 1.00 87.44 96 ILE A N 1
ATOM 781 C CA . ILE A 1 96 ? 2.234 7.489 18.952 1.00 87.44 96 ILE A CA 1
ATOM 782 C C . ILE A 1 96 ? 3.401 6.762 18.276 1.00 87.44 96 ILE A C 1
ATOM 784 O O . ILE A 1 96 ? 4.506 7.308 18.179 1.00 87.44 96 ILE A O 1
ATOM 788 N N . PRO A 1 97 ? 3.180 5.558 17.715 1.00 91.12 97 PRO A N 1
ATOM 789 C CA . PRO A 1 97 ? 4.187 4.914 16.886 1.00 91.12 97 PRO A CA 1
ATOM 790 C C . PRO A 1 97 ? 4.592 5.840 15.720 1.00 91.12 97 PRO A C 1
ATOM 792 O O . PRO A 1 97 ? 3.714 6.359 15.033 1.00 91.12 97 PRO A O 1
ATOM 795 N N . PRO A 1 98 ? 5.892 6.051 15.442 1.00 91.31 98 PRO A N 1
ATOM 796 C CA . PRO A 1 98 ? 6.326 7.090 14.507 1.00 91.31 98 PRO A CA 1
ATOM 797 C C . PRO A 1 98 ? 5.691 7.042 13.108 1.00 91.31 98 PRO A C 1
ATOM 799 O O . PRO A 1 98 ? 5.424 8.083 12.519 1.00 91.31 98 PRO A O 1
ATOM 802 N N . GLY A 1 99 ? 5.424 5.843 12.577 1.00 91.75 99 GLY A N 1
ATOM 803 C CA . GLY A 1 99 ? 4.816 5.667 11.251 1.00 91.75 99 GLY A CA 1
ATOM 804 C C . GLY A 1 99 ? 3.283 5.637 11.251 1.00 91.75 99 GLY A C 1
ATOM 805 O O . GLY A 1 99 ? 2.673 5.452 10.200 1.00 91.75 99 GLY A O 1
ATOM 806 N N . TRP A 1 100 ? 2.638 5.782 12.409 1.00 94.12 100 TRP A N 1
ATOM 807 C CA . TRP A 1 100 ? 1.211 5.507 12.580 1.00 94.12 100 TRP A CA 1
ATOM 808 C C . TRP A 1 100 ? 0.320 6.382 11.689 1.00 94.12 100 TRP A C 1
ATOM 810 O O . TRP A 1 100 ? -0.554 5.871 10.987 1.00 94.12 100 TRP A O 1
ATOM 820 N N . HIS A 1 101 ? 0.593 7.688 11.620 1.00 91.62 101 HIS A N 1
ATOM 821 C CA . HIS A 1 101 ? -0.171 8.607 10.765 1.00 91.62 101 HIS A CA 1
ATOM 822 C C . HIS A 1 101 ? -0.040 8.291 9.273 1.00 91.62 101 HIS A C 1
ATOM 824 O O . HIS A 1 101 ? -0.953 8.571 8.497 1.00 91.62 101 HIS A O 1
ATOM 830 N N . ARG A 1 102 ? 1.092 7.713 8.866 1.00 91.81 102 ARG A N 1
ATOM 831 C CA . ARG A 1 102 ? 1.356 7.377 7.471 1.00 91.81 102 ARG A CA 1
ATOM 832 C C . ARG A 1 102 ? 0.732 6.042 7.081 1.00 91.81 102 ARG A C 1
ATOM 834 O O . ARG A 1 102 ? 0.151 5.943 6.006 1.00 91.81 102 ARG A O 1
ATOM 841 N N . TYR A 1 103 ? 0.840 5.033 7.946 1.00 94.69 103 TYR A N 1
ATOM 842 C CA . TYR A 1 103 ? 0.525 3.648 7.583 1.00 94.69 103 TYR A CA 1
ATOM 843 C C . TYR A 1 103 ? -0.748 3.083 8.224 1.00 94.69 103 TYR A C 1
ATOM 845 O O . TYR A 1 103 ? -1.331 2.168 7.655 1.00 94.69 103 TYR A O 1
ATOM 853 N N . VAL A 1 104 ? -1.199 3.599 9.373 1.00 95.69 104 VAL A N 1
ATOM 854 C CA . VAL A 1 104 ? -2.391 3.100 10.093 1.00 95.69 104 VAL A CA 1
ATOM 855 C C . VAL A 1 104 ? -3.580 4.035 9.915 1.00 95.69 104 VAL A C 1
ATOM 857 O O . VAL A 1 104 ? -4.667 3.590 9.547 1.00 95.69 104 VAL A O 1
ATOM 860 N N . PHE A 1 105 ? -3.371 5.337 10.118 1.00 94.62 105 PHE A N 1
ATOM 861 C CA . PHE A 1 105 ? -4.444 6.332 10.081 1.00 94.62 105 PHE A CA 1
ATOM 862 C C . PHE A 1 105 ? -5.302 6.310 8.799 1.00 94.62 105 PHE A C 1
ATOM 864 O O . PHE A 1 105 ? -6.523 6.407 8.926 1.00 94.62 105 PHE A O 1
ATOM 871 N N . PRO A 1 106 ? -4.749 6.130 7.578 1.00 95.50 106 PRO A N 1
ATOM 872 C CA . PRO A 1 106 ? -5.579 6.056 6.373 1.00 95.50 106 PRO A CA 1
ATOM 873 C C . PRO A 1 106 ? -6.610 4.921 6.430 1.00 95.50 106 PRO A C 1
ATOM 875 O O . PRO A 1 106 ? -7.779 5.127 6.103 1.00 95.50 106 PRO A O 1
ATOM 878 N N . TYR A 1 107 ? -6.198 3.745 6.912 1.00 96.94 107 TYR A N 1
ATOM 879 C CA . TYR A 1 107 ? -7.078 2.589 7.085 1.00 96.94 107 TYR A CA 1
ATOM 880 C C . TYR A 1 107 ? -8.115 2.827 8.182 1.00 96.94 107 TYR A C 1
ATOM 882 O O . TYR A 1 107 ? -9.280 2.464 8.023 1.00 96.94 107 TYR A O 1
ATOM 890 N N . GLN A 1 108 ? -7.710 3.463 9.282 1.00 96.31 108 GLN A N 1
ATOM 891 C CA . GLN A 1 108 ? -8.603 3.792 10.393 1.00 96.31 108 GLN A CA 1
ATOM 892 C C . GLN A 1 108 ? -9.700 4.749 9.961 1.00 96.31 108 GLN A C 1
ATOM 894 O O . GLN A 1 108 ? -10.875 4.508 10.230 1.00 96.31 108 GLN A O 1
ATOM 899 N N . PHE A 1 109 ? -9.324 5.811 9.251 1.00 95.00 109 PHE A N 1
ATOM 900 C CA . PHE A 1 109 ? -10.270 6.794 8.752 1.00 95.00 109 PHE A CA 1
ATOM 901 C C . PHE A 1 109 ? -11.240 6.169 7.742 1.00 95.00 109 PHE A C 1
ATOM 903 O O . PHE A 1 109 ? -12.451 6.357 7.854 1.00 95.00 109 PHE A O 1
ATOM 910 N N . ALA A 1 110 ? -10.734 5.367 6.799 1.00 95.69 110 ALA A N 1
ATOM 911 C CA . ALA A 1 110 ? -11.569 4.632 5.851 1.00 95.69 110 ALA A CA 1
ATOM 912 C C . ALA A 1 110 ? -12.563 3.699 6.567 1.00 95.69 110 ALA A C 1
ATOM 914 O O . ALA A 1 110 ? -13.754 3.699 6.246 1.00 95.69 110 ALA A O 1
ATOM 915 N N . THR A 1 111 ? -12.094 2.968 7.581 1.00 96.19 111 THR A N 1
ATOM 916 C CA . THR A 1 111 ? -12.913 2.041 8.375 1.00 96.19 111 THR A CA 1
ATOM 917 C C . THR A 1 111 ? -13.979 2.777 9.178 1.00 96.19 111 THR A C 1
ATOM 919 O O . THR A 1 111 ? -15.140 2.378 9.146 1.00 96.19 111 THR A O 1
ATOM 922 N N . ALA A 1 112 ? -13.634 3.897 9.819 1.00 94.69 112 ALA A N 1
ATOM 923 C CA . ALA A 1 112 ? -14.589 4.739 10.539 1.00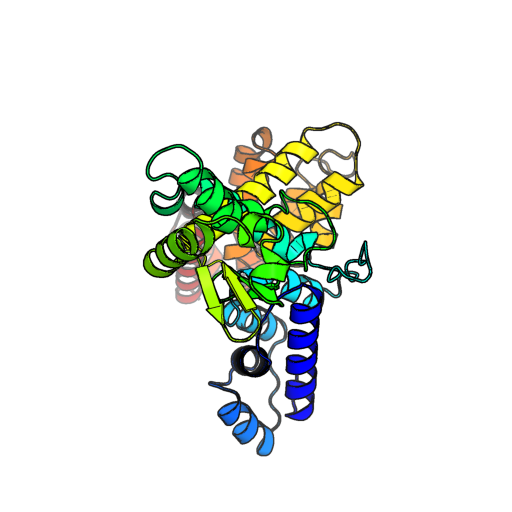 94.69 112 ALA A CA 1
ATOM 924 C C . ALA A 1 112 ? -15.704 5.238 9.609 1.00 94.69 112 ALA A C 1
ATOM 926 O O . ALA A 1 112 ? -16.891 5.082 9.900 1.00 94.69 112 ALA A O 1
ATOM 927 N N . VAL A 1 113 ? -15.334 5.772 8.438 1.00 92.50 113 VAL A N 1
ATOM 928 C CA . VAL A 1 113 ? -16.317 6.231 7.450 1.00 92.50 113 VAL A CA 1
ATOM 929 C C . VAL A 1 113 ? -17.217 5.084 7.000 1.00 92.50 113 VAL A C 1
ATOM 931 O O . VAL A 1 113 ? -18.430 5.279 6.886 1.00 92.50 113 VAL A O 1
ATOM 934 N N . ARG A 1 114 ? -16.670 3.888 6.767 1.00 92.75 114 ARG A N 1
ATOM 935 C CA . ARG A 1 114 ? -17.473 2.746 6.326 1.00 92.75 114 ARG A CA 1
ATOM 936 C C . ARG A 1 114 ? -18.426 2.254 7.413 1.00 92.75 114 ARG A C 1
ATOM 938 O O . ARG A 1 114 ? -19.615 2.086 7.139 1.00 92.75 114 ARG A O 1
ATOM 945 N N . HIS A 1 115 ? -17.944 2.124 8.646 1.00 92.75 115 HIS A N 1
ATOM 946 C CA . HIS A 1 115 ? -18.753 1.735 9.803 1.00 92.75 115 HIS A CA 1
ATOM 947 C C . HIS A 1 115 ? -19.916 2.682 10.049 1.00 92.75 115 HIS A C 1
ATOM 949 O O . HIS A 1 115 ? -21.034 2.222 10.285 1.00 92.75 115 HIS A O 1
ATOM 955 N N . ARG A 1 116 ? -19.708 3.993 9.885 1.00 88.00 116 ARG A N 1
ATOM 956 C CA . ARG A 1 116 ? -20.781 4.990 10.000 1.00 88.00 116 ARG A CA 1
ATOM 957 C C . ARG A 1 116 ? -21.964 4.719 9.065 1.00 88.00 116 ARG A C 1
ATOM 959 O O . ARG A 1 116 ? -23.066 5.176 9.345 1.00 88.00 116 ARG A O 1
ATOM 966 N N . HIS A 1 117 ? -21.767 3.986 7.969 1.00 87.62 117 HIS A N 1
ATOM 967 C CA . HIS A 1 117 ? -22.819 3.608 7.023 1.00 87.62 117 HIS A CA 1
ATOM 968 C C . HIS A 1 117 ? -23.366 2.188 7.238 1.00 87.62 117 HIS A C 1
ATOM 970 O O . HIS A 1 117 ? -24.255 1.773 6.497 1.00 87.62 117 HIS A O 1
ATOM 976 N N . SER A 1 118 ? -22.870 1.441 8.229 1.00 88.12 118 SER A N 1
ATOM 977 C CA . SER A 1 118 ? -23.317 0.071 8.480 1.00 88.12 118 SER A CA 1
ATOM 978 C C . SER A 1 118 ? -24.737 0.032 9.074 1.00 88.12 118 SER A C 1
ATOM 980 O O . SER A 1 118 ? -25.079 0.858 9.932 1.00 88.12 118 SER A O 1
ATOM 982 N N . PRO A 1 119 ? -25.577 -0.944 8.675 1.00 89.12 119 PRO A N 1
ATOM 983 C CA . PRO A 1 119 ? -26.909 -1.112 9.254 1.00 89.12 119 PRO A CA 1
ATOM 984 C C . PRO A 1 119 ? -26.878 -1.347 10.767 1.00 89.12 119 PRO A C 1
ATOM 986 O O . PRO A 1 119 ? -27.731 -0.826 11.479 1.00 89.12 119 PRO A O 1
ATOM 989 N N . ALA A 1 120 ? -25.883 -2.090 11.265 1.00 87.94 120 ALA A N 1
ATOM 990 C CA . ALA A 1 120 ? -25.726 -2.386 12.688 1.00 87.94 120 ALA A CA 1
ATOM 991 C C . ALA A 1 120 ? -25.552 -1.112 13.529 1.00 87.94 120 ALA A C 1
ATOM 993 O O . ALA A 1 120 ? -26.140 -0.985 14.602 1.00 87.94 120 ALA A O 1
ATOM 994 N N . ILE A 1 121 ? -24.815 -0.129 13.009 1.00 89.62 121 ILE A N 1
ATOM 995 C CA . ILE A 1 121 ? -24.635 1.161 13.671 1.00 89.62 121 ILE A CA 1
ATOM 996 C C . ILE A 1 121 ? -25.901 2.023 13.519 1.00 89.62 121 ILE A C 1
ATOM 998 O O . ILE A 1 121 ? -26.472 2.454 14.524 1.00 89.62 121 ILE A O 1
ATOM 1002 N N . LYS A 1 122 ? -26.427 2.181 12.296 1.00 86.75 122 LYS A N 1
ATOM 1003 C CA . LYS A 1 122 ? -27.549 3.097 11.999 1.00 86.75 122 LYS A CA 1
ATOM 1004 C C . LYS A 1 122 ? -28.954 2.623 12.404 1.00 86.75 122 LYS A C 1
ATOM 1006 O O . LYS A 1 122 ? -29.915 3.361 12.210 1.00 86.75 122 LYS A O 1
ATOM 1011 N N . ARG A 1 123 ? -29.136 1.402 12.914 1.00 76.62 123 ARG A N 1
ATOM 1012 C CA . ARG A 1 123 ? -30.479 0.846 13.173 1.00 76.62 123 ARG A CA 1
ATOM 1013 C C . ARG A 1 123 ? -31.272 1.634 14.235 1.00 76.62 123 ARG A C 1
ATOM 1015 O O . ARG A 1 123 ? -30.959 1.580 15.420 1.00 76.62 123 ARG A O 1
ATOM 1022 N N . GLY A 1 124 ? -32.384 2.256 13.849 1.00 77.00 124 GLY A N 1
ATOM 1023 C CA . GLY A 1 124 ? -33.275 2.971 14.778 1.00 77.00 124 GLY A CA 1
ATOM 1024 C C . GLY A 1 124 ? -32.878 4.436 14.982 1.00 77.00 124 GLY A C 1
ATOM 1025 O O . GLY A 1 124 ? -32.217 5.007 14.125 1.00 77.00 124 GLY A O 1
ATOM 1026 N N . SER A 1 125 ? -33.322 5.048 16.084 1.00 78.38 125 SER A N 1
ATOM 1027 C CA . SER A 1 125 ? -33.009 6.438 16.443 1.00 78.38 125 SER A CA 1
ATOM 1028 C C . SER A 1 125 ? -32.789 6.618 17.951 1.00 78.38 125 SER A C 1
ATOM 1030 O O . SER A 1 125 ? -33.213 5.790 18.763 1.00 78.38 125 SER A O 1
ATOM 1032 N N . GLY A 1 126 ? -32.107 7.700 18.340 1.00 89.12 126 GLY A N 1
ATOM 1033 C CA . GLY A 1 126 ? -31.955 8.111 19.740 1.00 89.12 126 GLY A CA 1
ATOM 1034 C C . GLY A 1 126 ? -30.739 7.510 20.469 1.00 89.12 126 GLY A C 1
ATOM 1035 O O . GLY A 1 126 ? -29.749 7.151 19.832 1.00 89.12 126 GLY A O 1
ATOM 1036 N N . PRO A 1 127 ? -30.783 7.392 21.813 1.00 88.81 127 PRO A N 1
ATOM 1037 C CA . PRO A 1 127 ? -29.601 7.086 22.631 1.00 88.81 127 PRO A CA 1
ATOM 1038 C C . PRO A 1 127 ? -28.881 5.774 22.285 1.00 88.81 127 PRO A C 1
ATOM 1040 O O . PRO A 1 127 ? -27.658 5.714 22.339 1.00 88.81 127 PRO A O 1
ATOM 1043 N N . GLY A 1 128 ? -29.620 4.727 21.898 1.00 91.44 128 GLY A N 1
ATOM 1044 C CA . GLY A 1 128 ? -29.021 3.445 21.505 1.00 91.44 128 GLY A CA 1
ATOM 1045 C C . GLY A 1 128 ? -28.241 3.527 20.191 1.00 91.44 128 GLY A C 1
ATOM 1046 O O . GLY A 1 128 ? -27.158 2.963 20.084 1.00 91.44 128 GLY A O 1
ATOM 1047 N N . GLN A 1 129 ? -28.752 4.281 19.208 1.00 93.62 129 GLN A N 1
ATOM 1048 C CA . GLN A 1 129 ? -28.023 4.542 17.964 1.00 93.62 129 GLN A CA 1
ATOM 1049 C C . GLN A 1 129 ? -26.748 5.339 18.242 1.00 93.62 129 GLN A C 1
ATOM 1051 O O . GLN A 1 129 ? -25.686 4.950 17.768 1.00 93.62 129 GLN A O 1
ATOM 1056 N N . ASN A 1 130 ? -26.841 6.395 19.054 1.00 93.25 130 ASN A N 1
ATOM 1057 C CA . ASN A 1 130 ? -25.683 7.217 19.404 1.00 93.25 130 ASN A CA 1
ATOM 1058 C C . ASN A 1 130 ? -24.589 6.389 20.093 1.00 93.25 130 ASN A C 1
ATOM 1060 O O . ASN A 1 130 ? -23.427 6.495 19.721 1.00 93.25 130 ASN A O 1
ATOM 1064 N N . LEU A 1 131 ? -24.950 5.504 21.031 1.00 95.12 131 LEU A N 1
ATOM 1065 C CA . LEU A 1 131 ? -23.981 4.601 21.662 1.00 95.12 131 LEU A CA 1
ATOM 1066 C C . LEU A 1 131 ? -23.291 3.684 20.651 1.00 95.12 131 LEU A C 1
ATOM 1068 O O . LEU A 1 131 ? -22.074 3.517 20.705 1.00 95.12 131 LEU A O 1
ATOM 1072 N N . ARG A 1 132 ? -24.043 3.095 19.715 1.00 95.75 132 ARG A N 1
ATOM 1073 C CA . ARG A 1 132 ? -23.445 2.231 18.689 1.00 95.75 132 ARG A CA 1
ATOM 1074 C C . ARG A 1 132 ? -22.555 3.009 17.722 1.00 95.75 132 ARG A C 1
ATOM 1076 O O . ARG A 1 132 ? -21.498 2.510 17.343 1.00 95.75 132 ARG A O 1
ATOM 1083 N N . GLU A 1 133 ? -22.944 4.229 17.354 1.00 94.69 133 GLU A N 1
ATOM 1084 C CA . GLU A 1 133 ? -22.105 5.142 16.570 1.00 94.69 133 GLU A CA 1
ATOM 1085 C C . GLU A 1 133 ? -20.802 5.463 17.302 1.00 94.69 133 GLU A C 1
ATOM 1087 O O . GLU A 1 133 ? -19.729 5.321 16.710 1.00 94.69 133 GLU A O 1
ATOM 1092 N N . ASN A 1 134 ? -20.880 5.803 18.589 1.00 94.31 134 ASN A N 1
ATOM 1093 C CA . ASN A 1 134 ? -19.719 6.111 19.413 1.00 94.31 134 ASN A CA 1
ATOM 1094 C C . ASN A 1 134 ? -18.770 4.912 19.547 1.00 94.31 134 ASN A C 1
ATOM 1096 O O . ASN A 1 134 ? -17.572 5.055 19.307 1.00 94.31 134 ASN A O 1
ATOM 1100 N N . MET A 1 135 ? -19.293 3.723 19.866 1.00 95.00 135 MET A N 1
ATOM 1101 C CA . MET A 1 135 ? -18.477 2.519 20.059 1.00 95.00 135 MET A CA 1
ATOM 1102 C C . MET A 1 135 ? -17.875 1.976 18.759 1.00 95.00 135 MET A C 1
ATOM 1104 O O . MET A 1 135 ? -16.741 1.511 18.765 1.00 95.00 135 MET A O 1
ATOM 1108 N N . GLY A 1 136 ? -18.618 2.000 17.648 1.00 93.12 136 GLY A N 1
ATOM 1109 C CA . GLY A 1 136 ? -18.172 1.387 16.394 1.00 93.12 136 GLY A CA 1
ATOM 1110 C C . GLY A 1 136 ? -17.343 2.318 15.506 1.00 93.12 136 GLY A C 1
ATOM 1111 O O . GLY A 1 136 ? -16.291 1.933 15.003 1.00 93.12 136 GLY A O 1
ATOM 1112 N N . SER A 1 137 ? -17.801 3.558 15.306 1.00 93.06 137 SER A N 1
ATOM 1113 C CA . SER A 1 137 ? -17.121 4.537 14.444 1.00 93.06 137 SER A CA 1
ATOM 1114 C C . SER A 1 137 ? -16.443 5.650 15.235 1.00 93.06 137 SER A C 1
ATOM 1116 O O . SER A 1 137 ? -15.395 6.130 14.811 1.00 93.06 137 SER A O 1
ATOM 1118 N N . GLY A 1 138 ? -17.041 6.101 16.337 1.00 92.31 138 GLY A N 1
ATOM 1119 C CA . GLY A 1 138 ? -16.564 7.249 17.102 1.00 92.31 138 GLY A CA 1
ATOM 1120 C C . GLY A 1 138 ? -15.216 6.997 17.773 1.00 92.31 138 GLY A C 1
ATOM 1121 O O . GLY A 1 138 ? -14.330 7.851 17.724 1.00 92.31 138 GLY A O 1
ATOM 1122 N N . VAL A 1 139 ? -15.023 5.794 18.317 1.00 93.44 139 VAL A N 1
ATOM 1123 C CA . VAL A 1 139 ? -13.756 5.362 18.922 1.00 93.44 139 VAL A CA 1
ATOM 1124 C C . VAL A 1 139 ? -12.592 5.440 17.925 1.00 93.44 139 VAL A C 1
ATOM 1126 O O . VAL A 1 139 ? -11.495 5.864 18.278 1.00 93.44 139 VAL A O 1
ATOM 1129 N N . LEU A 1 140 ? -12.844 5.140 16.644 1.00 94.12 140 LEU A N 1
ATOM 1130 C CA . LEU A 1 140 ? -11.850 5.207 15.569 1.00 94.12 140 LEU A CA 1
ATOM 1131 C C . LEU A 1 140 ? -11.489 6.641 15.162 1.00 94.12 140 LEU A C 1
ATOM 1133 O O . LEU A 1 140 ? -10.543 6.827 14.410 1.00 94.12 140 LEU A O 1
ATOM 1137 N N . ILE A 1 141 ? -12.200 7.669 15.612 1.00 91.50 141 ILE A N 1
ATOM 1138 C CA . ILE A 1 141 ? -11.837 9.075 15.347 1.00 91.50 141 ILE A CA 1
ATOM 1139 C C . ILE A 1 141 ? -11.684 9.882 16.641 1.00 91.50 141 ILE A C 1
ATOM 1141 O O . ILE A 1 141 ? -11.621 11.106 16.595 1.00 91.50 141 ILE A O 1
ATOM 1145 N N . ASN A 1 142 ? -11.590 9.192 17.783 1.00 87.44 142 ASN A N 1
ATOM 1146 C CA . ASN A 1 142 ? -11.399 9.771 19.110 1.00 87.44 142 ASN A CA 1
ATOM 1147 C C . ASN A 1 142 ? -12.425 10.871 19.468 1.00 87.44 142 ASN A C 1
ATOM 1149 O O . ASN A 1 142 ? -12.047 11.943 19.939 1.00 87.44 142 ASN A O 1
ATOM 1153 N N . ILE A 1 143 ? -13.725 10.621 19.250 1.00 85.56 143 ILE A N 1
ATOM 1154 C CA . ILE A 1 143 ? -14.791 11.629 19.465 1.00 85.56 143 ILE A CA 1
ATOM 1155 C C . ILE A 1 143 ? -14.852 12.210 20.885 1.00 85.56 143 ILE A C 1
ATOM 1157 O O . ILE A 1 143 ? -15.301 13.339 21.058 1.00 85.56 143 ILE A O 1
ATOM 1161 N N . HIS A 1 144 ? -14.402 11.459 21.891 1.00 78.69 144 HIS A N 1
ATOM 1162 C CA . HIS A 1 144 ? -14.416 11.886 23.295 1.00 78.69 144 HIS A CA 1
ATOM 1163 C C . HIS A 1 144 ? -13.175 12.693 23.687 1.00 78.69 144 HIS A C 1
ATOM 1165 O O . HIS A 1 144 ? -13.108 13.228 24.793 1.00 78.69 144 HIS A O 1
ATOM 1171 N N . GLY A 1 145 ? -12.193 12.803 22.787 1.00 73.25 145 GLY A N 1
ATOM 1172 C CA . GLY A 1 145 ? -10.902 13.411 23.077 1.00 73.25 145 GLY A CA 1
ATOM 1173 C C . GLY A 1 145 ? -10.134 12.679 24.184 1.00 73.25 145 GLY A C 1
ATOM 1174 O O . GLY A 1 145 ? -10.431 11.545 24.552 1.00 73.25 145 GLY A O 1
ATOM 1175 N N . GLY A 1 146 ? -9.106 13.339 24.718 1.00 72.44 146 GLY A N 1
ATOM 1176 C CA . GLY A 1 146 ? -8.268 12.782 25.783 1.00 72.44 146 GLY A CA 1
ATOM 1177 C C . GLY A 1 146 ? -7.226 11.766 25.300 1.00 72.44 146 GLY A C 1
ATOM 1178 O O . GLY A 1 146 ? -6.992 11.597 24.102 1.00 72.44 146 GLY A O 1
ATOM 1179 N N . ARG A 1 147 ? -6.557 11.114 26.263 1.00 70.38 147 ARG A N 1
ATOM 1180 C CA . ARG A 1 147 ? -5.482 10.133 26.027 1.00 70.38 147 ARG A CA 1
ATOM 1181 C C . ARG A 1 147 ? -6.040 8.727 25.789 1.00 70.38 147 ARG A C 1
ATOM 1183 O O . ARG A 1 147 ? -5.718 7.798 26.527 1.00 70.38 147 ARG A O 1
ATOM 1190 N N . ASN A 1 148 ? -6.889 8.573 24.777 1.00 74.56 148 ASN A N 1
ATOM 1191 C CA . ASN A 1 148 ? -7.254 7.237 24.318 1.00 74.56 148 ASN A CA 1
ATOM 1192 C C . ASN A 1 148 ? -6.040 6.568 23.659 1.00 74.56 148 ASN A C 1
ATOM 1194 O O . ASN A 1 148 ? -5.305 7.235 22.925 1.00 74.56 148 ASN A O 1
ATOM 1198 N N . PRO A 1 149 ? -5.805 5.269 23.911 1.00 81.81 149 PRO A N 1
ATOM 1199 C CA . PRO A 1 149 ? -4.701 4.566 23.280 1.00 81.81 149 PRO A CA 1
ATOM 1200 C C . PRO A 1 149 ? -4.903 4.547 21.763 1.00 81.81 149 PRO A C 1
ATOM 1202 O O . PRO A 1 149 ? -5.991 4.241 21.271 1.00 81.81 149 PRO A O 1
ATOM 1205 N N . TYR A 1 150 ? -3.841 4.849 21.018 1.00 88.69 150 TYR A N 1
ATOM 1206 C CA . TYR A 1 150 ? -3.860 4.744 19.564 1.00 88.69 150 TYR A CA 1
ATOM 1207 C C . TYR A 1 150 ? -4.058 3.277 19.164 1.00 88.69 150 TYR A C 1
ATOM 1209 O O . TYR A 1 150 ? -3.301 2.415 19.630 1.00 88.69 150 TYR A O 1
ATOM 1217 N N . PRO A 1 151 ? -5.048 2.961 18.311 1.00 94.31 151 PRO A N 1
ATOM 1218 C CA . PRO A 1 151 ? -5.280 1.589 17.907 1.00 94.31 151 PRO A CA 1
ATOM 1219 C C . PRO A 1 151 ? -4.120 1.067 17.066 1.00 94.31 151 PRO A C 1
ATOM 1221 O O . PRO A 1 151 ? -3.512 1.798 16.277 1.00 94.31 151 PRO A O 1
ATOM 1224 N N . ARG A 1 152 ? -3.852 -0.228 17.196 1.00 95.88 152 ARG A N 1
ATOM 1225 C CA . ARG A 1 152 ? -2.951 -0.951 16.301 1.00 95.88 152 ARG A CA 1
ATOM 1226 C C . ARG A 1 152 ? -3.728 -1.596 15.168 1.00 95.88 152 ARG A C 1
ATOM 1228 O O . ARG A 1 152 ? -4.824 -2.097 15.389 1.00 95.88 152 ARG A O 1
ATOM 1235 N N . LEU A 1 153 ? -3.153 -1.608 13.973 1.00 98.06 153 LEU A N 1
ATOM 1236 C CA . LEU A 1 153 ? -3.745 -2.272 12.811 1.00 98.06 153 LEU A CA 1
ATOM 1237 C C . LEU A 1 153 ? -3.288 -3.728 12.743 1.00 98.06 153 LEU A C 1
ATOM 1239 O O . LEU A 1 153 ? -2.086 -3.985 12.729 1.00 98.06 153 LEU A O 1
ATOM 1243 N N . GLU A 1 154 ? -4.218 -4.669 12.628 1.00 97.69 154 GLU A N 1
ATOM 1244 C CA . GLU A 1 154 ? -3.929 -6.051 12.247 1.00 97.69 154 GLU A CA 1
ATOM 1245 C C . GLU A 1 154 ? -3.931 -6.153 10.704 1.00 97.69 154 GLU A C 1
ATOM 1247 O O . GLU A 1 154 ? -5.001 -6.090 10.096 1.00 97.69 154 GLU A O 1
ATOM 1252 N N . PRO A 1 155 ? -2.773 -6.278 10.021 1.00 96.88 155 PRO A N 1
ATOM 1253 C CA . PRO A 1 155 ? -2.706 -6.084 8.566 1.00 96.88 155 PRO A CA 1
ATOM 1254 C C . PRO A 1 155 ? -3.465 -7.119 7.726 1.00 96.88 155 PRO A C 1
ATOM 1256 O O . PRO A 1 155 ? -3.804 -6.835 6.582 1.00 96.88 155 PRO A O 1
ATOM 1259 N N . ASP A 1 156 ? -3.703 -8.320 8.259 1.00 94.69 156 ASP A N 1
ATOM 1260 C CA . ASP A 1 156 ? -4.379 -9.401 7.530 1.00 94.69 156 ASP A CA 1
ATOM 1261 C C . ASP A 1 156 ? -5.900 -9.187 7.425 1.00 94.69 156 ASP A C 1
ATOM 1263 O O . ASP A 1 156 ? -6.514 -9.514 6.404 1.00 94.69 156 ASP A O 1
ATOM 1267 N N . THR A 1 157 ? -6.498 -8.652 8.493 1.00 95.31 157 THR A N 1
ATOM 1268 C CA . THR A 1 157 ? -7.953 -8.482 8.661 1.00 95.31 157 THR A CA 1
ATOM 1269 C C . THR A 1 157 ? -8.396 -7.024 8.574 1.00 95.31 157 THR A C 1
ATOM 1271 O O . THR A 1 157 ? -9.587 -6.753 8.459 1.00 95.31 157 THR A O 1
ATOM 1274 N N . LEU A 1 158 ? -7.446 -6.085 8.634 1.00 97.06 158 LEU A N 1
ATOM 1275 C CA . LEU A 1 158 ? -7.663 -4.648 8.820 1.00 97.06 158 LEU A CA 1
ATOM 1276 C C . LEU A 1 158 ? -8.449 -4.292 10.090 1.00 97.06 158 LEU A C 1
ATOM 1278 O O . LEU A 1 158 ? -9.067 -3.230 10.160 1.00 97.06 158 LEU A O 1
ATOM 1282 N N . ALA A 1 159 ? -8.430 -5.167 11.097 1.00 97.38 159 ALA A N 1
ATOM 1283 C CA . ALA A 1 159 ? -9.018 -4.877 12.395 1.00 97.38 159 ALA A CA 1
ATOM 1284 C C . ALA A 1 159 ? -8.159 -3.878 13.189 1.00 97.38 159 ALA A C 1
ATOM 1286 O O . ALA A 1 159 ? -6.930 -3.861 13.080 1.00 97.38 159 ALA A O 1
ATOM 1287 N N . PHE A 1 160 ? -8.814 -3.071 14.023 1.00 97.88 160 PHE A N 1
ATOM 1288 C CA . PHE A 1 160 ? -8.172 -2.099 14.906 1.00 97.88 160 PHE A CA 1
ATOM 1289 C C . PHE A 1 160 ? -8.219 -2.579 16.347 1.00 97.88 160 PHE A C 1
ATOM 1291 O O . PHE A 1 160 ? -9.293 -2.741 16.918 1.00 97.88 160 PHE A O 1
ATOM 1298 N N . ILE A 1 161 ? -7.048 -2.788 16.939 1.00 96.81 161 ILE A N 1
ATOM 1299 C CA . ILE A 1 161 ? -6.882 -3.303 18.294 1.00 96.81 161 ILE A CA 1
ATOM 1300 C C . ILE A 1 161 ? -6.577 -2.137 19.229 1.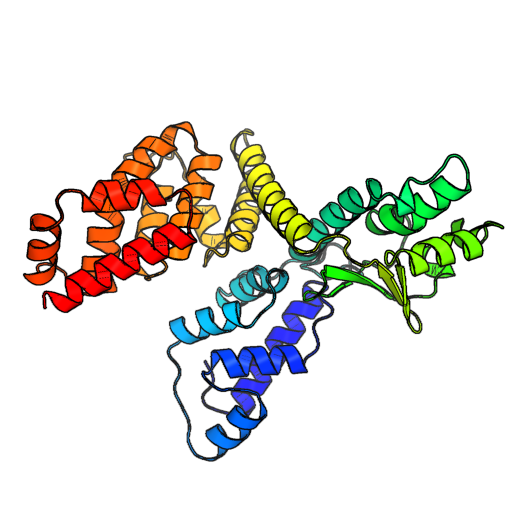00 96.81 161 ILE A C 1
ATOM 1302 O O . ILE A 1 161 ? -5.509 -1.525 19.158 1.00 96.81 161 ILE A O 1
ATOM 1306 N N . PHE A 1 162 ? -7.501 -1.868 20.140 1.00 95.25 162 PHE A N 1
ATOM 1307 C CA . PHE A 1 162 ? -7.301 -0.983 21.276 1.00 95.25 162 PHE A CA 1
ATOM 1308 C C . PHE A 1 162 ? -6.905 -1.820 22.492 1.00 95.25 162 PHE A C 1
ATOM 1310 O O . PHE A 1 162 ? -7.627 -2.735 22.887 1.00 95.25 162 PHE A O 1
ATOM 1317 N N . HIS A 1 163 ? -5.758 -1.518 23.098 1.00 92.94 163 HIS A N 1
ATOM 1318 C CA . HIS A 1 163 ? -5.319 -2.174 24.329 1.00 92.94 163 HIS A CA 1
ATOM 1319 C C . HIS A 1 163 ? -5.930 -1.472 25.543 1.00 92.94 163 HIS A C 1
ATOM 1321 O O . HIS A 1 163 ? -5.667 -0.293 25.763 1.00 92.94 163 HIS A O 1
ATOM 1327 N N . GLY A 1 164 ? -6.715 -2.201 26.332 1.00 92.50 164 GLY A N 1
ATOM 1328 C CA . GLY A 1 164 ? -7.430 -1.667 27.488 1.00 92.50 164 GLY A CA 1
ATOM 1329 C C . GLY A 1 164 ? -8.768 -2.364 27.716 1.00 92.50 164 GLY A C 1
ATOM 1330 O O . GLY A 1 164 ? -9.212 -3.181 26.905 1.00 92.50 164 GLY A O 1
ATOM 1331 N N . SER A 1 165 ? -9.406 -2.047 28.840 1.00 92.50 165 SER A N 1
ATOM 1332 C CA . SER A 1 165 ? -10.763 -2.506 29.134 1.00 92.50 165 SER A CA 1
ATOM 1333 C C . SER A 1 165 ? -11.807 -1.663 28.385 1.00 92.50 165 SER A C 1
ATOM 1335 O O . SER A 1 165 ? -11.513 -0.523 28.014 1.00 92.50 165 SER A O 1
ATOM 1337 N N . PRO A 1 166 ? -13.037 -2.166 28.172 1.00 92.81 166 PRO A N 1
ATOM 1338 C CA . PRO A 1 166 ? -14.110 -1.383 27.557 1.00 92.81 166 PRO A CA 1
ATOM 1339 C C . PRO A 1 166 ? -14.353 -0.034 28.246 1.00 92.81 166 PRO A C 1
ATOM 1341 O O . PRO A 1 166 ? -14.582 0.965 27.572 1.00 92.81 166 PRO A O 1
ATOM 1344 N N . GLU A 1 167 ? -14.236 0.028 29.572 1.00 92.06 167 GLU A N 1
ATOM 1345 C CA . GLU A 1 167 ? -14.418 1.258 30.351 1.00 92.06 167 GLU A CA 1
ATOM 1346 C C . GLU A 1 167 ? -13.341 2.295 30.024 1.00 92.06 167 GLU A C 1
ATOM 1348 O O . GLU A 1 167 ? -13.631 3.485 29.914 1.00 92.06 167 GLU A O 1
ATOM 1353 N N . MET A 1 168 ? -12.101 1.842 29.815 1.00 91.31 168 MET A N 1
ATOM 1354 C CA . MET A 1 168 ? -10.994 2.705 29.409 1.00 91.31 168 MET A CA 1
ATOM 1355 C C . MET A 1 168 ? -11.189 3.245 27.990 1.00 91.31 168 MET A C 1
ATOM 1357 O O . MET A 1 168 ? -10.913 4.413 27.743 1.00 91.31 168 MET A O 1
ATOM 1361 N N . ILE A 1 169 ? -11.647 2.398 27.064 1.00 93.06 169 ILE A N 1
ATOM 1362 C CA . ILE A 1 169 ? -11.742 2.732 25.636 1.00 93.06 169 ILE A CA 1
ATOM 1363 C C . ILE A 1 169 ? -12.981 3.576 25.317 1.00 93.06 169 ILE A C 1
ATOM 1365 O O . ILE A 1 169 ? -12.909 4.504 24.514 1.00 93.06 169 ILE A O 1
ATOM 1369 N N . PHE A 1 170 ? -14.120 3.268 25.936 1.00 92.44 170 PHE A N 1
ATOM 1370 C CA . PHE A 1 170 ? -15.389 3.947 25.665 1.00 92.44 170 PHE A CA 1
ATOM 1371 C C . PHE A 1 170 ? -15.719 5.046 26.683 1.00 92.44 170 PHE A C 1
ATOM 1373 O O . PHE A 1 170 ? -16.647 5.825 26.467 1.00 92.44 170 PHE A O 1
ATOM 1380 N N . GLY A 1 171 ? -14.958 5.150 27.777 1.00 90.31 171 GLY A N 1
ATOM 1381 C CA . GLY A 1 171 ? -15.050 6.252 28.730 1.00 90.31 171 GLY A CA 1
ATOM 1382 C C . GLY A 1 171 ? -16.464 6.433 29.278 1.00 90.31 171 GLY A C 1
ATOM 1383 O O . GLY A 1 171 ? -17.054 5.500 29.823 1.00 90.31 171 GLY A O 1
ATOM 1384 N N . ILE A 1 172 ? -17.023 7.635 29.117 1.00 90.75 172 ILE A N 1
ATOM 1385 C CA . ILE A 1 172 ? -18.353 7.985 29.637 1.00 90.75 172 ILE A CA 1
ATOM 1386 C C . ILE A 1 172 ? -19.478 7.117 29.056 1.00 90.75 172 ILE A C 1
ATOM 1388 O O . ILE A 1 172 ? -20.453 6.843 29.754 1.00 90.75 172 ILE A O 1
ATOM 1392 N N . ASP A 1 173 ? -19.330 6.612 27.827 1.00 93.19 173 ASP A N 1
ATOM 1393 C CA . ASP A 1 173 ? -20.345 5.749 27.215 1.00 93.19 173 ASP A CA 1
ATOM 1394 C C . ASP A 1 173 ? -20.492 4.426 27.972 1.00 93.19 173 ASP A C 1
ATOM 1396 O O . ASP A 1 173 ? -21.599 3.897 28.059 1.00 93.19 173 ASP A O 1
ATOM 1400 N N . SER A 1 174 ? -19.407 3.923 28.580 1.00 93.44 174 SER A N 1
ATOM 1401 C CA . SER A 1 174 ? -19.426 2.682 29.370 1.00 93.44 174 SER A CA 1
ATOM 1402 C C . SER A 1 174 ? -20.326 2.759 30.607 1.00 93.44 174 SER A C 1
ATOM 1404 O O . SER A 1 174 ? -20.784 1.736 31.110 1.00 93.44 174 SER A O 1
ATOM 1406 N N . GLN A 1 175 ? -20.628 3.975 31.072 1.00 94.38 175 GLN A N 1
ATOM 1407 C CA . GLN A 1 175 ? -21.488 4.229 32.228 1.00 94.38 175 GLN A CA 1
ATOM 1408 C C . GLN A 1 175 ? -22.973 4.327 31.852 1.00 94.38 175 GLN A C 1
ATOM 1410 O O . GLN A 1 175 ? -23.835 4.389 32.730 1.00 94.38 175 GLN A O 1
ATOM 1415 N N . HIS A 1 176 ? -23.302 4.357 30.557 1.00 95.88 176 HIS A N 1
ATOM 1416 C CA . HIS A 1 176 ? -24.682 4.479 30.110 1.00 95.88 176 HIS A CA 1
ATOM 1417 C C . HIS A 1 176 ? -25.464 3.182 30.375 1.00 95.88 176 HIS A C 1
ATOM 1419 O O . HIS A 1 176 ? -25.002 2.085 30.072 1.00 95.88 176 HIS A O 1
ATOM 1425 N N . SER A 1 177 ? -26.709 3.287 30.852 1.00 96.25 177 SER A N 1
ATOM 1426 C CA . SER A 1 177 ? -27.541 2.128 31.242 1.00 96.25 177 SER A CA 1
ATOM 1427 C C . SER A 1 177 ? -27.765 1.098 30.127 1.00 96.25 177 SER A C 1
ATOM 1429 O O . SER A 1 177 ? -27.948 -0.087 30.388 1.00 96.25 177 SER A O 1
ATOM 1431 N N . ARG A 1 178 ? -27.740 1.550 28.869 1.00 95.31 178 ARG A N 1
ATOM 1432 C CA . ARG A 1 178 ? -27.872 0.713 27.662 1.00 95.31 178 ARG A CA 1
ATOM 1433 C C . ARG A 1 178 ? -26.549 0.183 27.098 1.00 95.31 178 ARG A C 1
ATOM 1435 O O . ARG A 1 178 ? -26.588 -0.566 26.129 1.00 95.31 178 ARG A O 1
ATOM 1442 N N . PHE A 1 179 ? -25.399 0.548 27.666 1.00 96.44 179 PHE A N 1
ATOM 1443 C CA . PHE A 1 179 ? -24.083 0.239 27.099 1.00 96.44 179 PHE A CA 1
ATOM 1444 C C . PHE A 1 179 ? -23.896 -1.256 26.811 1.00 96.44 179 PHE A C 1
ATOM 1446 O O . PHE A 1 179 ? -23.623 -1.624 25.674 1.00 96.44 179 PHE A O 1
ATOM 1453 N N . ALA A 1 180 ? -24.143 -2.122 27.800 1.00 96.75 180 ALA A N 1
ATOM 1454 C CA . ALA A 1 180 ? -23.972 -3.569 27.647 1.00 96.75 180 ALA A CA 1
ATOM 1455 C C . ALA A 1 180 ? -24.861 -4.168 26.540 1.00 96.75 180 ALA A C 1
ATOM 1457 O O . ALA A 1 180 ? -24.412 -5.016 25.772 1.00 96.75 180 ALA A O 1
ATOM 1458 N N . GLN A 1 181 ? -26.107 -3.696 26.418 1.00 96.12 181 GLN A N 1
ATOM 1459 C CA . GLN A 1 181 ? -27.039 -4.146 25.380 1.00 96.12 181 GLN A CA 1
ATOM 1460 C C . GLN A 1 181 ? -26.557 -3.749 23.977 1.00 96.12 181 GLN A C 1
ATOM 1462 O O . GLN A 1 181 ? -26.602 -4.548 23.039 1.00 96.12 181 GLN A O 1
ATOM 1467 N N . GLU A 1 182 ? -26.118 -2.501 23.821 1.00 96.69 182 GLU A N 1
ATOM 1468 C CA . GLU A 1 182 ? -25.668 -1.985 22.528 1.00 96.69 182 GLU A CA 1
ATOM 1469 C C . GLU A 1 182 ? -24.301 -2.557 22.134 1.00 96.69 182 GLU A C 1
ATOM 1471 O O . GLU A 1 182 ? -24.066 -2.819 20.956 1.00 96.69 182 GLU A O 1
ATOM 1476 N N . LEU A 1 183 ? -23.425 -2.822 23.108 1.00 96.94 183 LEU A N 1
ATOM 1477 C CA . LEU A 1 183 ? -22.158 -3.515 22.891 1.00 96.94 183 LEU A CA 1
ATOM 1478 C C . LEU A 1 183 ? -22.398 -4.942 22.389 1.00 96.94 183 LEU A C 1
ATOM 1480 O O . LEU A 1 183 ? -21.841 -5.313 21.360 1.00 96.94 183 LEU A O 1
ATOM 1484 N N . GLN A 1 184 ? -23.294 -5.698 23.035 1.00 96.62 184 GLN A N 1
ATOM 1485 C CA . GLN A 1 184 ? -23.672 -7.037 22.574 1.00 96.62 184 GLN A CA 1
ATOM 1486 C C . GLN A 1 184 ? -24.235 -7.000 21.147 1.00 96.62 184 GLN A C 1
ATOM 1488 O O . GLN A 1 184 ? -23.853 -7.813 20.314 1.00 96.62 184 GLN A O 1
ATOM 1493 N N . THR A 1 185 ? -25.063 -6.000 20.825 1.00 95.62 185 THR A N 1
ATOM 1494 C CA . THR A 1 185 ? -25.599 -5.814 19.464 1.00 95.62 185 THR A CA 1
ATOM 1495 C C . THR A 1 185 ? -24.483 -5.632 18.427 1.00 95.62 185 THR A C 1
ATOM 1497 O O . THR A 1 185 ? -24.574 -6.158 17.318 1.00 95.62 185 THR A O 1
ATOM 1500 N N . LEU A 1 186 ? -23.421 -4.895 18.768 1.00 97.00 186 LEU A N 1
ATOM 1501 C CA . LEU A 1 186 ? -22.261 -4.716 17.891 1.00 97.00 186 LEU A CA 1
ATOM 1502 C C . LEU A 1 186 ? -21.368 -5.961 17.814 1.00 97.00 186 LEU A C 1
ATOM 1504 O O . LEU A 1 186 ? -20.773 -6.199 16.762 1.00 97.00 186 LEU A O 1
ATOM 1508 N N . GLN A 1 187 ? -21.289 -6.759 18.881 1.00 97.31 187 GLN A N 1
ATOM 1509 C CA . GLN A 1 187 ? -20.599 -8.051 18.863 1.00 97.31 187 GLN A CA 1
ATOM 1510 C C . GLN A 1 187 ? -21.324 -9.058 17.967 1.00 97.31 187 GLN A C 1
ATOM 1512 O O . GLN A 1 187 ? -20.700 -9.659 17.095 1.00 97.31 187 GLN A O 1
ATOM 1517 N N . ASP A 1 188 ? -22.646 -9.168 18.105 1.00 96.31 188 ASP A N 1
ATOM 1518 C CA . ASP A 1 188 ? -23.483 -10.054 17.287 1.00 96.31 188 ASP A CA 1
ATOM 1519 C C . ASP A 1 188 ? -23.435 -9.672 15.800 1.00 96.31 188 ASP A C 1
ATOM 1521 O O . ASP A 1 188 ? -23.516 -10.527 14.920 1.00 96.31 188 ASP A O 1
ATOM 1525 N N . ALA A 1 189 ? -23.273 -8.378 15.510 1.00 95.12 189 ALA A N 1
ATOM 1526 C CA . ALA A 1 189 ? -23.129 -7.858 14.155 1.00 95.12 189 ALA A CA 1
ATOM 1527 C C . ALA A 1 189 ? -21.703 -7.967 13.583 1.00 95.12 189 ALA A C 1
ATOM 1529 O O . ALA A 1 189 ? -21.483 -7.543 12.449 1.00 95.12 189 ALA A O 1
ATOM 1530 N N . GLY A 1 190 ? -20.731 -8.478 14.348 1.00 95.88 190 GLY A N 1
ATOM 1531 C CA . GLY A 1 190 ? -19.339 -8.583 13.907 1.00 95.88 190 GLY A CA 1
ATOM 1532 C C . GLY A 1 190 ? -18.647 -7.231 13.708 1.00 95.88 190 GLY A C 1
ATOM 1533 O O . GLY A 1 190 ? -17.754 -7.121 12.875 1.00 95.88 190 GLY A O 1
ATOM 1534 N N . VAL A 1 191 ? -19.056 -6.192 14.442 1.00 96.62 191 VAL A N 1
ATOM 1535 C CA . VAL A 1 191 ? -18.409 -4.867 14.423 1.00 96.62 191 VAL A CA 1
ATOM 1536 C C . VAL A 1 191 ? -17.329 -4.778 15.498 1.00 96.62 191 VAL A C 1
ATOM 1538 O O . VAL A 1 191 ? -16.266 -4.205 15.260 1.00 96.62 191 VAL A O 1
ATOM 1541 N N . ILE A 1 192 ? -17.596 -5.346 16.678 1.00 97.69 192 ILE A N 1
ATOM 1542 C CA . ILE A 1 192 ? -16.691 -5.318 17.830 1.00 97.69 192 ILE A CA 1
ATOM 1543 C C . ILE A 1 192 ? -16.427 -6.739 18.313 1.00 97.69 192 ILE A C 1
ATOM 1545 O O . ILE A 1 192 ? -17.339 -7.546 18.437 1.00 97.69 192 ILE A O 1
ATOM 1549 N N . GLU A 1 193 ? -15.182 -7.027 18.657 1.00 97.69 193 GLU A N 1
ATOM 1550 C CA . GLU A 1 193 ? -14.788 -8.224 19.385 1.00 97.69 193 GLU A CA 1
ATOM 1551 C C . GLU A 1 193 ? -14.084 -7.802 20.682 1.00 97.69 193 GLU A C 1
ATOM 1553 O O . GLU A 1 193 ? -13.199 -6.944 20.681 1.00 97.69 193 GLU A O 1
ATOM 1558 N N . LEU A 1 194 ? -14.473 -8.403 21.808 1.00 96.88 194 LEU A N 1
ATOM 1559 C CA . LEU A 1 194 ? -13.778 -8.221 23.079 1.00 96.88 194 LEU A CA 1
ATOM 1560 C C . LEU A 1 194 ? -12.806 -9.379 23.283 1.00 96.88 194 LEU A C 1
ATOM 1562 O O . LEU A 1 194 ? -13.211 -10.540 23.328 1.00 96.88 194 LEU A O 1
ATOM 1566 N N . ARG A 1 195 ? -11.525 -9.057 23.458 1.00 95.31 195 ARG A N 1
ATOM 1567 C CA . ARG A 1 195 ? -10.496 -10.020 23.871 1.00 95.31 195 ARG A CA 1
ATOM 1568 C C . ARG A 1 195 ? -9.995 -9.641 25.262 1.00 95.31 195 ARG A C 1
ATOM 1570 O O . ARG A 1 195 ? -10.321 -8.583 25.803 1.00 95.31 195 ARG A O 1
ATOM 1577 N N . ARG A 1 196 ? -9.181 -10.502 25.877 1.00 93.19 196 ARG A N 1
ATOM 1578 C CA . ARG A 1 196 ? -8.603 -10.217 27.199 1.00 93.19 196 ARG A CA 1
ATOM 1579 C C . ARG A 1 196 ? -7.818 -8.896 27.158 1.00 93.19 196 ARG A C 1
ATOM 1581 O O . ARG A 1 196 ? -6.742 -8.846 26.570 1.00 93.19 196 ARG A O 1
ATOM 1588 N N . ASN A 1 197 ? -8.337 -7.869 27.836 1.00 92.69 197 ASN A N 1
ATOM 1589 C CA . ASN A 1 197 ? -7.769 -6.516 27.891 1.00 92.69 197 ASN A CA 1
ATOM 1590 C C . ASN A 1 197 ? -7.590 -5.850 26.510 1.00 92.69 197 ASN A C 1
ATOM 1592 O O . ASN A 1 197 ? -6.619 -5.120 26.289 1.00 92.69 197 ASN A O 1
ATOM 1596 N N . GLN A 1 198 ? -8.481 -6.152 25.561 1.00 95.81 198 GLN A N 1
ATOM 1597 C CA . GLN A 1 198 ? -8.496 -5.509 24.252 1.00 95.81 198 GLN A CA 1
ATOM 1598 C C . GLN A 1 198 ? -9.926 -5.318 23.751 1.00 95.81 198 GLN A C 1
ATOM 1600 O O . GLN A 1 198 ? -10.771 -6.207 23.882 1.00 95.81 198 GLN A O 1
ATOM 1605 N N . VAL A 1 199 ? -10.148 -4.189 23.090 1.00 96.88 199 VAL A N 1
ATOM 1606 C CA . VAL A 1 199 ? -11.328 -3.927 22.267 1.00 96.88 199 VAL A CA 1
ATOM 1607 C C . VAL A 1 199 ? -10.874 -3.945 20.814 1.00 96.88 199 VAL A C 1
ATOM 1609 O O . VAL A 1 199 ? -9.975 -3.196 20.435 1.00 96.88 199 VAL A O 1
ATOM 1612 N N . VAL A 1 200 ? -11.468 -4.811 20.001 1.00 97.75 200 VAL A N 1
ATOM 1613 C CA . VAL A 1 200 ? -11.118 -4.962 18.588 1.00 97.75 200 VAL A CA 1
ATOM 1614 C C . VAL A 1 200 ? -12.280 -4.477 17.738 1.00 97.75 200 VAL A C 1
ATOM 1616 O O . VAL A 1 200 ? -13.383 -5.003 17.843 1.00 97.75 200 VAL A O 1
ATOM 1619 N N . ILE A 1 201 ? -12.037 -3.482 16.890 1.00 97.44 201 ILE A N 1
ATOM 1620 C CA . ILE A 1 201 ? -13.004 -3.022 15.893 1.00 97.44 201 ILE A CA 1
ATOM 1621 C C . ILE A 1 201 ? -12.701 -3.746 14.584 1.00 97.44 201 ILE A C 1
ATOM 1623 O O . ILE A 1 201 ? -11.636 -3.553 13.994 1.00 97.44 201 ILE A O 1
ATOM 1627 N N . LEU A 1 202 ? -13.616 -4.609 14.154 1.00 96.88 202 LEU A N 1
ATOM 1628 C CA . LEU A 1 202 ? -13.454 -5.442 12.964 1.00 96.88 202 LEU A CA 1
ATOM 1629 C C . LEU A 1 202 ? -13.682 -4.617 11.694 1.00 96.88 202 LEU A C 1
ATOM 1631 O O . LEU A 1 202 ? -14.494 -3.693 11.682 1.00 96.88 202 LEU A O 1
ATOM 1635 N N . SER A 1 203 ? -12.958 -4.931 10.620 1.00 93.44 203 SER A N 1
ATOM 1636 C CA . SER A 1 203 ? -13.153 -4.255 9.335 1.00 93.44 203 SER A CA 1
ATOM 1637 C C . SER A 1 203 ? -14.427 -4.768 8.647 1.00 93.44 203 SER A C 1
ATOM 1639 O O . SER A 1 203 ? -14.612 -5.983 8.576 1.00 93.44 203 SER A O 1
ATOM 1641 N N . PRO A 1 204 ? -15.307 -3.888 8.133 1.00 89.12 204 PRO A N 1
ATOM 1642 C CA . PRO A 1 204 ? -16.577 -4.299 7.532 1.00 89.12 204 PRO A CA 1
ATOM 1643 C C . PRO A 1 204 ? -16.429 -4.891 6.120 1.00 89.12 204 PRO A C 1
ATOM 1645 O O . PRO A 1 204 ? -17.199 -5.773 5.755 1.00 89.12 204 PRO A O 1
ATOM 1648 N N . ASP A 1 205 ? -15.464 -4.409 5.331 1.00 90.88 205 ASP A N 1
ATOM 1649 C CA . ASP A 1 205 ? -15.143 -4.913 3.988 1.00 90.88 205 ASP A CA 1
ATOM 1650 C C . ASP A 1 205 ? -13.684 -4.578 3.659 1.00 90.88 205 ASP A C 1
ATOM 1652 O O . ASP A 1 205 ? -13.330 -3.427 3.405 1.00 90.88 205 ASP A O 1
ATOM 1656 N N . ARG A 1 206 ? -12.813 -5.586 3.690 1.00 91.06 206 ARG A N 1
ATOM 1657 C CA . ARG A 1 206 ? -11.370 -5.384 3.540 1.00 91.06 206 ARG A CA 1
ATOM 1658 C C . ARG A 1 206 ? -10.998 -4.783 2.185 1.00 91.06 206 ARG A C 1
ATOM 1660 O O . ARG A 1 206 ? -10.146 -3.894 2.124 1.00 91.06 206 ARG A O 1
ATOM 1667 N N . ASP A 1 207 ? -11.601 -5.286 1.117 1.00 90.88 207 ASP A N 1
ATOM 1668 C CA . ASP A 1 207 ? -11.212 -4.931 -0.243 1.00 90.88 207 ASP A CA 1
ATOM 1669 C C . ASP A 1 207 ? -11.727 -3.519 -0.570 1.00 90.88 207 ASP A C 1
ATOM 1671 O O . ASP A 1 207 ? -10.975 -2.700 -1.099 1.00 90.88 207 ASP A O 1
ATOM 1675 N N . GLU A 1 208 ? -12.939 -3.170 -0.117 1.00 92.88 208 GLU A N 1
ATOM 1676 C CA . GLU A 1 208 ? -13.462 -1.799 -0.195 1.00 92.88 208 GLU A CA 1
ATOM 1677 C C . GLU A 1 208 ? -12.591 -0.807 0.596 1.00 92.88 208 GLU A C 1
ATOM 1679 O O . GLU A 1 208 ? -12.280 0.282 0.102 1.00 92.88 208 GLU A O 1
ATOM 1684 N N . ILE A 1 209 ? -12.159 -1.165 1.815 1.00 94.69 209 ILE A N 1
ATOM 1685 C CA . ILE A 1 209 ? -11.268 -0.311 2.613 1.00 94.69 209 ILE A CA 1
ATOM 1686 C C . ILE A 1 209 ? -9.926 -0.104 1.902 1.00 94.69 209 ILE A C 1
ATOM 1688 O O . ILE A 1 209 ? -9.435 1.027 1.864 1.00 94.69 209 ILE A O 1
ATOM 1692 N N . HIS A 1 210 ? -9.343 -1.149 1.308 1.00 92.12 210 HIS A N 1
ATOM 1693 C CA . HIS A 1 210 ? -8.114 -1.022 0.524 1.00 92.12 210 HIS A CA 1
ATOM 1694 C C . HIS A 1 210 ? -8.273 -0.066 -0.657 1.00 92.12 210 HIS A C 1
ATOM 1696 O O . HIS A 1 210 ? -7.474 0.866 -0.783 1.00 92.12 210 HIS A O 1
ATOM 1702 N N . SER A 1 211 ? -9.304 -0.257 -1.484 1.00 92.12 211 SER A N 1
ATOM 1703 C CA . SER A 1 211 ? -9.590 0.629 -2.617 1.00 92.12 211 SER A CA 1
ATOM 1704 C C . SER A 1 211 ? -9.786 2.072 -2.160 1.00 92.12 211 SER A C 1
ATOM 1706 O O . SER A 1 211 ? -9.185 2.986 -2.715 1.00 92.12 211 SER A O 1
ATOM 1708 N N . ARG A 1 212 ? -10.519 2.288 -1.063 1.00 94.19 212 ARG A N 1
ATOM 1709 C CA . ARG A 1 212 ? -10.733 3.630 -0.513 1.00 94.19 212 ARG A CA 1
ATOM 1710 C C . ARG A 1 212 ? -9.439 4.296 -0.039 1.00 94.19 212 ARG A C 1
ATOM 1712 O O . ARG A 1 212 ? -9.279 5.503 -0.214 1.00 94.19 212 ARG A O 1
ATOM 1719 N N . VAL A 1 213 ? -8.533 3.547 0.592 1.00 95.44 213 VAL A N 1
ATOM 1720 C CA . VAL A 1 213 ? -7.225 4.078 1.012 1.00 95.44 213 VAL A CA 1
ATOM 1721 C C . VAL A 1 213 ? -6.388 4.457 -0.205 1.00 95.44 213 VAL A C 1
ATOM 1723 O O . VAL A 1 213 ? -5.797 5.535 -0.206 1.00 95.44 213 VAL A O 1
ATOM 1726 N N . LEU A 1 214 ? -6.365 3.610 -1.235 1.00 93.44 214 LEU A N 1
ATOM 1727 C CA . LEU A 1 214 ? -5.682 3.886 -2.495 1.00 93.44 214 LEU A CA 1
ATOM 1728 C C . LEU A 1 214 ? -6.195 5.188 -3.127 1.00 93.44 214 LEU A C 1
ATOM 1730 O O . LEU A 1 214 ? -5.415 6.126 -3.313 1.00 93.44 214 LEU A O 1
ATOM 1734 N N . ASP A 1 215 ? -7.505 5.275 -3.355 1.00 93.69 215 ASP A N 1
ATOM 1735 C CA . ASP A 1 215 ? -8.154 6.436 -3.966 1.00 93.69 215 ASP A CA 1
ATOM 1736 C C . ASP A 1 215 ? -7.899 7.704 -3.149 1.00 93.69 215 ASP A C 1
ATOM 1738 O O . ASP A 1 215 ? -7.487 8.728 -3.688 1.00 93.69 215 ASP A O 1
ATOM 1742 N N . SER A 1 216 ? -8.036 7.624 -1.821 1.00 94.69 216 SER A N 1
ATOM 1743 C CA . SER A 1 216 ? -7.818 8.768 -0.936 1.00 94.69 216 SER A CA 1
ATOM 1744 C C . SER A 1 216 ? -6.383 9.300 -0.982 1.00 94.69 216 SER A C 1
ATOM 1746 O O . SER A 1 216 ? -6.190 10.506 -0.815 1.00 94.69 216 SER A O 1
ATOM 1748 N N . GLN A 1 217 ? -5.372 8.444 -1.160 1.00 95.50 217 GLN A N 1
ATOM 1749 C CA . GLN A 1 217 ? -3.979 8.894 -1.258 1.00 95.50 217 GLN A CA 1
ATOM 1750 C C . GLN A 1 217 ? -3.699 9.540 -2.616 1.00 95.50 217 GLN A C 1
ATOM 1752 O O . GLN A 1 217 ? -3.040 10.581 -2.668 1.00 95.50 217 GLN A O 1
ATOM 1757 N N . ILE A 1 218 ? -4.246 8.978 -3.697 1.00 95.69 218 ILE A N 1
ATOM 1758 C CA . ILE A 1 218 ? -4.156 9.566 -5.040 1.00 95.69 218 ILE A CA 1
ATOM 1759 C C . ILE A 1 218 ? -4.881 10.918 -5.075 1.00 95.69 218 ILE A C 1
ATOM 1761 O O . ILE A 1 218 ? -4.320 11.903 -5.556 1.00 95.69 218 ILE A O 1
ATOM 1765 N N . ASP A 1 219 ? -6.078 11.007 -4.494 1.00 95.44 219 ASP A N 1
ATOM 1766 C CA . ASP A 1 219 ? -6.850 12.247 -4.390 1.00 95.44 219 ASP A CA 1
ATOM 1767 C C . ASP A 1 219 ? -6.122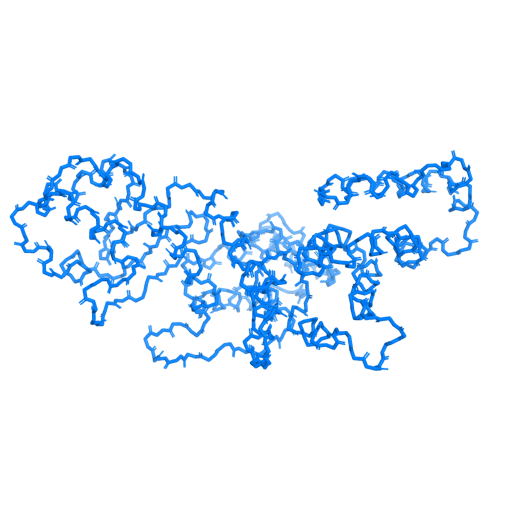 13.313 -3.577 1.00 95.44 219 ASP A C 1
ATOM 1769 O O . ASP A 1 219 ? -6.083 14.478 -3.977 1.00 95.44 219 ASP A O 1
ATOM 1773 N N . LYS A 1 220 ? -5.495 12.921 -2.463 1.00 95.75 220 LYS A N 1
ATOM 1774 C CA . LYS A 1 220 ? -4.671 13.827 -1.660 1.00 95.75 220 LYS A CA 1
ATOM 1775 C C . LYS A 1 220 ? -3.479 14.349 -2.465 1.00 95.75 220 LYS A C 1
ATOM 1777 O O . LYS A 1 220 ? -3.210 15.546 -2.420 1.00 95.75 220 LYS A O 1
ATOM 1782 N N . ALA A 1 221 ? -2.788 13.489 -3.214 1.00 96.94 221 ALA A N 1
ATOM 1783 C CA . ALA A 1 221 ? -1.701 13.908 -4.095 1.00 96.94 221 ALA A CA 1
ATOM 1784 C C . ALA A 1 221 ? -2.197 14.868 -5.185 1.00 96.94 221 ALA A C 1
ATOM 1786 O O . ALA A 1 221 ? -1.622 15.939 -5.359 1.00 96.94 221 ALA A O 1
ATOM 1787 N N . ARG A 1 222 ? -3.310 14.547 -5.854 1.00 96.19 222 ARG A N 1
ATOM 1788 C CA . ARG A 1 222 ? -3.940 15.417 -6.856 1.00 96.19 222 ARG A CA 1
ATOM 1789 C C . ARG A 1 222 ? -4.291 16.791 -6.282 1.00 96.19 222 ARG A C 1
ATOM 1791 O O . ARG A 1 222 ? -3.962 17.796 -6.904 1.00 96.19 222 ARG A O 1
ATOM 1798 N N . HIS A 1 223 ? -4.909 16.830 -5.101 1.00 95.62 223 HIS A N 1
ATOM 1799 C CA . HIS A 1 223 ? -5.256 18.074 -4.415 1.00 95.62 223 HIS A CA 1
ATOM 1800 C C . HIS A 1 223 ? -4.016 18.927 -4.128 1.00 95.62 223 HIS A C 1
ATOM 1802 O O . HIS A 1 223 ? -3.950 20.080 -4.540 1.00 95.62 223 HIS A O 1
ATOM 1808 N N . TRP A 1 224 ? -2.990 18.362 -3.487 1.00 96.19 224 TRP A N 1
ATOM 1809 C CA . TRP A 1 224 ? -1.787 19.137 -3.182 1.00 96.19 224 TRP A CA 1
ATOM 1810 C C . TRP A 1 224 ? -1.045 19.589 -4.437 1.00 96.19 224 TRP A C 1
ATOM 1812 O O . TRP A 1 224 ? -0.481 20.678 -4.440 1.00 96.19 224 TRP A O 1
ATOM 1822 N N . MET A 1 225 ? -1.080 18.812 -5.523 1.00 94.44 225 MET A N 1
ATOM 1823 C CA . MET A 1 225 ? -0.483 19.212 -6.798 1.00 94.44 225 MET A CA 1
ATOM 1824 C C . MET A 1 225 ? -1.233 20.348 -7.506 1.00 94.44 225 MET A C 1
ATOM 1826 O O . MET A 1 225 ? -0.612 21.037 -8.317 1.00 94.44 225 MET A O 1
ATOM 1830 N N . SER A 1 226 ? -2.517 20.581 -7.202 1.00 91.94 226 SER A N 1
ATOM 1831 C CA . SER A 1 226 ? -3.250 21.751 -7.706 1.00 91.94 226 SER A CA 1
ATOM 1832 C C . SER A 1 226 ? -3.032 23.019 -6.878 1.00 91.94 226 SER A C 1
ATOM 1834 O O . SER A 1 226 ? -3.203 24.116 -7.405 1.00 91.94 226 SER A O 1
ATOM 1836 N N . GLU A 1 227 ? -2.638 22.891 -5.610 1.00 92.31 227 GLU A N 1
ATOM 1837 C CA . GLU A 1 227 ? -2.428 24.040 -4.726 1.00 92.31 227 GLU A CA 1
ATOM 1838 C C . GLU A 1 227 ? -1.090 24.755 -5.008 1.00 92.31 227 GLU A C 1
ATOM 1840 O O . GLU A 1 227 ? -0.062 24.107 -5.248 1.00 92.31 227 GLU A O 1
ATOM 1845 N N . PRO A 1 228 ? -1.032 26.097 -4.950 1.00 87.31 228 PRO A N 1
ATOM 1846 C CA . PRO A 1 228 ? 0.234 26.824 -4.968 1.00 87.31 228 PRO A CA 1
ATOM 1847 C C . PRO A 1 228 ? 1.014 26.624 -3.650 1.00 87.31 228 PRO A C 1
ATOM 1849 O O . PRO A 1 228 ? 0.437 26.487 -2.576 1.00 87.31 228 PRO A O 1
ATOM 1852 N N . GLY A 1 229 ? 2.353 26.633 -3.709 1.00 88.38 229 GLY A N 1
ATOM 1853 C CA . GLY A 1 229 ? 3.208 26.511 -2.512 1.00 88.38 229 GLY A CA 1
ATOM 1854 C C . GLY A 1 229 ? 3.248 25.106 -1.885 1.00 88.38 229 GLY A C 1
ATOM 1855 O O . GLY A 1 229 ? 3.114 24.119 -2.607 1.00 88.38 229 GLY A O 1
ATOM 1856 N N . ASN A 1 230 ? 3.495 25.029 -0.567 1.00 91.50 230 ASN A N 1
ATOM 1857 C CA . ASN A 1 230 ? 3.436 23.815 0.275 1.00 91.50 230 ASN A CA 1
ATOM 1858 C C . ASN A 1 230 ? 4.223 22.605 -0.264 1.00 91.50 230 ASN A C 1
ATOM 1860 O O . ASN A 1 230 ? 3.708 21.497 -0.416 1.00 91.50 230 ASN A O 1
ATOM 1864 N N . MET A 1 231 ? 5.502 22.828 -0.587 1.00 92.69 231 MET A N 1
ATOM 1865 C CA . MET A 1 231 ? 6.358 21.806 -1.210 1.00 92.69 231 MET A CA 1
ATOM 1866 C C . MET A 1 231 ? 6.510 20.542 -0.361 1.00 92.69 231 MET A C 1
ATOM 1868 O O . MET A 1 231 ? 6.613 19.448 -0.911 1.00 92.69 231 MET A O 1
ATOM 1872 N N . LYS A 1 232 ? 6.492 20.676 0.969 1.00 92.19 232 LYS A N 1
ATOM 1873 C CA . LYS A 1 232 ? 6.582 19.534 1.879 1.00 92.19 232 LYS A CA 1
ATOM 1874 C C . LYS A 1 232 ? 5.332 18.660 1.785 1.00 92.19 232 LYS A C 1
ATOM 1876 O O . LYS A 1 232 ? 5.440 17.452 1.625 1.00 92.19 232 LYS A O 1
ATOM 1881 N N . GLU A 1 233 ? 4.153 19.267 1.828 1.00 94.31 233 GLU A N 1
ATOM 1882 C CA . GLU A 1 233 ? 2.866 18.580 1.757 1.00 94.31 233 GLU A CA 1
ATOM 1883 C C . GLU A 1 233 ? 2.684 17.897 0.397 1.00 94.31 233 GLU A C 1
ATOM 1885 O O . GLU A 1 233 ? 2.183 16.773 0.337 1.00 94.31 233 GLU A O 1
ATOM 1890 N N . LYS A 1 234 ? 3.165 18.529 -0.683 1.00 95.88 234 LYS A N 1
ATOM 1891 C CA . LYS A 1 234 ? 3.237 17.923 -2.019 1.00 95.88 234 LYS A CA 1
ATOM 1892 C C . LYS A 1 234 ? 4.154 16.706 -2.052 1.00 95.88 234 LYS A C 1
ATOM 1894 O O . LYS A 1 234 ? 3.724 15.653 -2.521 1.00 95.88 234 LYS A O 1
ATOM 1899 N N . ALA A 1 235 ? 5.381 16.833 -1.538 1.00 94.81 235 ALA A N 1
ATOM 1900 C CA . ALA A 1 235 ? 6.326 15.719 -1.448 1.00 94.81 235 ALA A CA 1
ATOM 1901 C C . ALA A 1 235 ? 5.717 14.549 -0.667 1.00 94.81 235 ALA A C 1
ATOM 1903 O O . ALA A 1 235 ? 5.677 13.425 -1.161 1.00 94.81 235 ALA A O 1
ATOM 1904 N N . ASP A 1 236 ? 5.169 14.824 0.519 1.00 93.75 236 ASP A N 1
ATOM 1905 C CA . ASP A 1 236 ? 4.580 13.811 1.391 1.00 93.75 236 ASP A CA 1
ATOM 1906 C C . ASP A 1 236 ? 3.359 13.142 0.741 1.00 93.75 236 ASP A C 1
ATOM 1908 O O . ASP A 1 236 ? 3.211 11.920 0.811 1.00 93.75 236 ASP A O 1
ATOM 1912 N N . ALA A 1 237 ? 2.486 13.906 0.076 1.00 96.25 237 ALA A N 1
ATOM 1913 C CA . ALA A 1 237 ? 1.319 13.357 -0.608 1.00 96.25 237 ALA A CA 1
ATOM 1914 C C . ALA A 1 237 ? 1.711 12.475 -1.806 1.00 96.25 237 ALA A C 1
ATOM 1916 O O . ALA A 1 237 ? 1.206 11.357 -1.921 1.00 96.25 237 ALA A O 1
ATOM 1917 N N . LEU A 1 238 ? 2.650 12.927 -2.646 1.00 97.50 238 LEU A N 1
ATOM 1918 C CA . LEU A 1 238 ? 3.188 12.134 -3.755 1.00 97.50 238 LEU A CA 1
ATOM 1919 C C . LEU A 1 238 ? 3.874 10.861 -3.245 1.00 97.50 238 LEU A C 1
ATOM 1921 O O . LEU A 1 238 ? 3.557 9.770 -3.711 1.00 97.50 238 LEU A O 1
ATOM 1925 N N . ARG A 1 239 ? 4.760 10.976 -2.248 1.00 96.12 239 ARG A N 1
ATOM 1926 C CA . ARG A 1 239 ? 5.467 9.844 -1.631 1.00 96.12 239 ARG A CA 1
ATOM 1927 C C . ARG A 1 239 ? 4.491 8.795 -1.106 1.00 96.12 239 ARG A C 1
ATOM 1929 O O . ARG A 1 239 ? 4.700 7.602 -1.310 1.00 96.12 239 ARG A O 1
ATOM 1936 N N . ASN A 1 240 ? 3.432 9.220 -0.420 1.00 94.69 240 ASN A N 1
ATOM 1937 C CA . ASN A 1 240 ? 2.437 8.299 0.127 1.00 94.69 240 ASN A CA 1
ATOM 1938 C C . ASN A 1 240 ? 1.627 7.614 -0.971 1.00 94.69 240 ASN A C 1
ATOM 1940 O O . ASN A 1 240 ? 1.467 6.397 -0.919 1.00 94.69 240 ASN A O 1
ATOM 1944 N N . ALA A 1 241 ? 1.172 8.362 -1.977 1.00 96.62 241 ALA A N 1
ATOM 1945 C CA . ALA A 1 241 ? 0.432 7.786 -3.090 1.00 96.62 241 ALA A CA 1
ATOM 1946 C C . ALA A 1 241 ? 1.283 6.768 -3.864 1.00 96.62 241 ALA A C 1
ATOM 1948 O O . ALA A 1 241 ? 0.841 5.636 -4.049 1.00 96.62 241 ALA A O 1
ATOM 1949 N N . LEU A 1 242 ? 2.530 7.122 -4.205 1.00 96.62 242 LEU A N 1
ATOM 1950 C CA . LEU A 1 242 ? 3.500 6.232 -4.854 1.00 96.62 242 LEU A CA 1
ATOM 1951 C C . LEU A 1 242 ? 3.737 4.952 -4.040 1.00 96.62 242 LEU A C 1
ATOM 1953 O O . LEU A 1 242 ? 3.685 3.852 -4.585 1.00 96.62 242 LEU A O 1
ATOM 1957 N N . ALA A 1 243 ? 3.945 5.071 -2.728 1.00 93.44 243 ALA A N 1
ATOM 1958 C CA . ALA A 1 243 ? 4.177 3.906 -1.881 1.00 93.44 243 ALA A CA 1
ATOM 1959 C C . ALA A 1 243 ? 2.959 2.963 -1.828 1.00 93.44 243 ALA A C 1
ATOM 1961 O O . ALA A 1 243 ? 3.133 1.746 -1.802 1.00 93.44 243 ALA A O 1
ATOM 1962 N N . VAL A 1 244 ? 1.734 3.502 -1.836 1.00 92.12 244 VAL A N 1
ATOM 1963 C CA . VAL A 1 244 ? 0.495 2.706 -1.773 1.00 92.12 244 VAL A CA 1
ATOM 1964 C C . VAL A 1 244 ? 0.171 2.022 -3.107 1.00 92.12 244 VAL A C 1
ATOM 1966 O O . VAL A 1 244 ? -0.324 0.899 -3.091 1.00 92.12 244 VAL A O 1
ATOM 1969 N N . ILE A 1 245 ? 0.525 2.617 -4.254 1.00 92.00 245 ILE A N 1
ATOM 1970 C CA . ILE A 1 245 ? 0.445 1.928 -5.561 1.00 92.00 245 ILE A CA 1
ATOM 1971 C C . ILE A 1 245 ? 1.594 0.917 -5.775 1.00 92.00 245 ILE A C 1
ATOM 1973 O O . ILE A 1 245 ? 1.623 0.203 -6.780 1.00 92.00 245 ILE A O 1
ATOM 1977 N N . GLY A 1 246 ? 2.527 0.812 -4.822 1.00 90.50 246 GLY A N 1
ATOM 1978 C CA . GLY A 1 246 ? 3.626 -0.154 -4.844 1.00 90.50 246 GLY A CA 1
ATOM 1979 C C . GLY A 1 246 ? 4.835 0.288 -5.667 1.00 90.50 246 GLY A C 1
ATOM 1980 O O . GLY A 1 246 ? 5.554 -0.560 -6.184 1.00 90.50 246 GLY A O 1
ATOM 1981 N N . ILE A 1 247 ? 5.055 1.596 -5.810 1.00 92.62 247 ILE A N 1
ATOM 1982 C CA . ILE A 1 247 ? 6.226 2.132 -6.502 1.00 92.62 247 ILE A CA 1
ATOM 1983 C C . ILE A 1 247 ? 7.450 2.113 -5.583 1.00 92.62 247 ILE A C 1
ATOM 1985 O O . ILE A 1 247 ? 7.429 2.681 -4.487 1.00 92.62 247 ILE A O 1
ATOM 1989 N N . GLU A 1 248 ? 8.528 1.472 -6.045 1.00 90.12 248 GLU A N 1
ATOM 1990 C CA . GLU A 1 248 ? 9.828 1.513 -5.374 1.00 90.12 248 GLU A CA 1
ATOM 1991 C C . GLU A 1 248 ? 10.411 2.939 -5.347 1.00 90.12 248 GLU A C 1
ATOM 1993 O O . GLU A 1 248 ? 10.122 3.769 -6.207 1.00 90.12 248 GLU A O 1
ATOM 1998 N N . ASP A 1 249 ? 11.244 3.223 -4.342 1.00 91.06 249 ASP A N 1
ATOM 1999 C CA . ASP A 1 249 ? 11.907 4.514 -4.113 1.00 91.06 249 ASP A CA 1
ATOM 2000 C C . ASP A 1 249 ? 10.949 5.723 -4.142 1.00 91.06 249 ASP A C 1
ATOM 2002 O O . ASP A 1 249 ? 11.221 6.774 -4.728 1.00 91.06 249 ASP A O 1
ATOM 2006 N N . ALA A 1 250 ? 9.780 5.553 -3.510 1.00 94.31 250 ALA A N 1
ATOM 2007 C CA . ALA A 1 250 ? 8.694 6.529 -3.504 1.00 94.31 250 ALA A CA 1
ATOM 2008 C C . ALA A 1 250 ? 9.132 7.921 -3.022 1.00 94.31 250 ALA A C 1
ATOM 2010 O O . ALA A 1 250 ? 8.651 8.922 -3.552 1.00 94.31 250 ALA A O 1
ATOM 2011 N N . LEU A 1 251 ? 10.052 8.003 -2.051 1.00 94.06 251 LEU A N 1
ATOM 2012 C CA . LEU A 1 251 ? 10.614 9.278 -1.598 1.00 94.06 251 LEU A CA 1
ATOM 2013 C C . LEU A 1 251 ? 11.360 9.994 -2.729 1.00 94.06 251 LEU A C 1
ATOM 2015 O O . LEU A 1 251 ? 10.966 11.093 -3.112 1.00 94.06 251 LEU A O 1
ATOM 2019 N N . ARG A 1 252 ? 12.383 9.366 -3.313 1.00 94.38 252 ARG A N 1
ATOM 2020 C CA . ARG A 1 252 ? 13.176 9.990 -4.378 1.00 94.38 252 ARG A CA 1
ATOM 2021 C C . ARG A 1 252 ? 12.321 10.323 -5.597 1.00 94.38 252 ARG A C 1
ATOM 2023 O O . ARG A 1 252 ? 12.428 11.405 -6.162 1.00 94.38 252 ARG A O 1
ATOM 2030 N N . ARG A 1 253 ? 11.423 9.416 -5.986 1.00 96.06 253 ARG A N 1
ATOM 2031 C CA . ARG A 1 253 ? 10.523 9.640 -7.125 1.00 96.06 253 ARG A CA 1
ATOM 2032 C C . ARG A 1 253 ? 9.536 10.773 -6.865 1.00 96.06 253 ARG A C 1
ATOM 2034 O O . ARG A 1 253 ? 9.218 11.508 -7.795 1.00 96.06 253 ARG A O 1
ATOM 2041 N N . SER A 1 254 ? 9.092 10.971 -5.622 1.00 96.88 254 SER A N 1
ATOM 2042 C CA . SER A 1 254 ? 8.286 12.146 -5.277 1.00 96.88 254 SER A CA 1
ATOM 2043 C C . SER A 1 254 ? 9.059 13.453 -5.478 1.00 96.88 254 SER A C 1
ATOM 2045 O O . SER A 1 254 ? 8.505 14.392 -6.040 1.00 96.88 254 SER A O 1
ATOM 2047 N N . GLU A 1 255 ? 10.347 13.499 -5.122 1.00 95.06 255 GLU A N 1
ATOM 2048 C CA . GLU A 1 255 ? 11.214 14.667 -5.334 1.00 95.06 255 GLU A CA 1
ATOM 2049 C C . GLU A 1 255 ? 11.440 14.941 -6.826 1.00 95.06 255 GLU A C 1
ATOM 2051 O O . GLU A 1 255 ? 11.376 16.091 -7.261 1.00 95.06 255 GLU A O 1
ATOM 2056 N N . THR A 1 256 ? 11.629 13.892 -7.632 1.00 96.06 256 THR A N 1
ATOM 2057 C CA . THR A 1 256 ? 11.685 14.004 -9.096 1.00 96.06 256 THR A CA 1
ATOM 2058 C C . THR A 1 256 ? 10.389 14.596 -9.653 1.00 96.06 256 THR A C 1
ATOM 2060 O O . THR A 1 256 ? 10.431 15.542 -10.436 1.00 96.06 256 THR A O 1
ATOM 2063 N N . LEU A 1 257 ? 9.225 14.114 -9.208 1.00 96.50 257 LEU A N 1
ATOM 2064 C CA . LEU A 1 257 ? 7.923 14.618 -9.661 1.00 96.50 257 LEU A CA 1
ATOM 2065 C C . LEU A 1 257 ? 7.652 16.076 -9.272 1.00 96.50 257 LEU A C 1
ATOM 2067 O O . LEU A 1 257 ? 6.905 16.756 -9.976 1.00 96.50 257 LEU A O 1
ATOM 2071 N N . LEU A 1 258 ? 8.275 16.593 -8.211 1.00 95.06 258 LEU A N 1
ATOM 2072 C CA . LEU A 1 258 ? 8.192 18.021 -7.884 1.00 95.06 258 LEU A CA 1
ATOM 2073 C C . LEU A 1 258 ? 8.860 18.920 -8.932 1.00 95.06 258 LEU A C 1
ATOM 2075 O O . LEU A 1 258 ? 8.555 20.108 -8.987 1.00 95.06 258 LEU A O 1
ATOM 2079 N N . GLN A 1 259 ? 9.720 18.371 -9.793 1.00 94.31 259 GLN A N 1
ATOM 2080 C CA . GLN A 1 259 ? 10.314 19.095 -10.919 1.00 94.31 259 GLN A CA 1
ATOM 2081 C C . GLN A 1 259 ? 9.373 19.183 -12.133 1.00 94.31 259 GLN A C 1
ATOM 2083 O O . GLN A 1 259 ? 9.784 19.631 -13.201 1.00 94.31 259 GLN A O 1
ATOM 2088 N N . TYR A 1 260 ? 8.117 18.740 -12.011 1.00 92.88 260 TYR A N 1
ATOM 2089 C CA . TYR A 1 260 ? 7.144 18.807 -13.097 1.00 92.88 260 TYR A CA 1
ATOM 2090 C C . TYR A 1 260 ? 6.954 20.244 -13.597 1.00 92.88 260 TYR A C 1
ATOM 2092 O O . TYR A 1 260 ? 6.517 21.127 -12.859 1.00 92.88 260 TYR A O 1
ATOM 2100 N N . GLY A 1 261 ? 7.243 20.463 -14.882 1.00 89.62 261 GLY A N 1
ATOM 2101 C CA . GLY A 1 261 ? 7.224 21.788 -15.498 1.00 89.62 261 GLY A CA 1
ATOM 2102 C C . GLY A 1 261 ? 8.391 22.701 -15.146 1.00 89.62 261 GLY A C 1
ATOM 2103 O O . GLY A 1 261 ? 8.269 23.900 -15.371 1.00 89.62 261 GLY A O 1
ATOM 2104 N N . SER A 1 262 ? 9.492 22.163 -14.616 1.00 90.75 262 SER A N 1
ATOM 2105 C CA . SER A 1 262 ? 10.737 22.918 -14.494 1.00 90.75 262 SER A CA 1
ATOM 2106 C C . SER A 1 262 ? 11.432 23.087 -15.848 1.00 90.75 262 SER A C 1
ATOM 2108 O O . SER A 1 262 ? 11.303 22.249 -16.744 1.00 90.75 262 SER A O 1
ATOM 2110 N N . ASP A 1 263 ? 12.244 24.139 -15.957 1.00 90.75 263 ASP A N 1
ATOM 2111 C CA . ASP A 1 263 ? 13.052 24.436 -17.149 1.00 90.75 263 ASP A CA 1
ATOM 2112 C C . ASP A 1 263 ? 14.192 23.426 -17.375 1.00 90.75 263 ASP A C 1
ATOM 2114 O O . ASP A 1 263 ? 14.843 23.436 -18.420 1.00 90.75 263 ASP A O 1
ATOM 2118 N N . SER A 1 264 ? 14.428 22.520 -16.418 1.00 89.19 264 SER A N 1
ATOM 2119 C CA . SER A 1 264 ? 15.393 21.425 -16.562 1.00 89.19 264 SER A CA 1
ATOM 2120 C C . SER A 1 264 ? 14.966 20.393 -17.611 1.00 89.19 264 SER A C 1
ATOM 2122 O O . SER A 1 264 ? 15.790 19.580 -18.026 1.00 89.19 264 SER A O 1
ATOM 2124 N N . TYR A 1 265 ? 13.699 20.408 -18.040 1.00 89.38 265 TYR A N 1
ATOM 2125 C CA . TYR A 1 265 ? 13.159 19.467 -19.015 1.00 89.38 265 TYR A CA 1
ATOM 2126 C C . TYR A 1 265 ? 12.627 20.182 -20.254 1.00 89.38 265 TYR A C 1
ATOM 2128 O O . TYR A 1 265 ? 11.882 21.153 -20.173 1.00 89.38 265 TYR A O 1
ATOM 2136 N N . VAL A 1 266 ? 12.908 19.608 -21.429 1.00 86.69 266 VAL A N 1
ATOM 2137 C CA . VAL A 1 266 ? 12.369 20.076 -22.724 1.00 86.69 266 VAL A CA 1
ATOM 2138 C C . VAL A 1 266 ? 10.834 20.020 -22.759 1.00 86.69 266 VAL A C 1
ATOM 2140 O O . VAL A 1 266 ? 10.174 20.751 -23.499 1.00 86.69 266 VAL A O 1
ATOM 2143 N N . HIS A 1 267 ? 10.239 19.130 -21.966 1.00 87.19 267 HIS A N 1
ATOM 2144 C CA . HIS A 1 267 ? 8.798 18.954 -21.866 1.00 87.19 267 HIS A CA 1
ATOM 2145 C C . HIS A 1 267 ? 8.362 18.941 -20.409 1.00 87.19 267 HIS A C 1
ATOM 2147 O O . HIS A 1 267 ? 9.030 18.344 -19.570 1.00 87.19 267 HIS A O 1
ATOM 2153 N N . ARG A 1 268 ? 7.181 19.506 -20.138 1.00 89.94 268 ARG A N 1
ATOM 2154 C CA . ARG A 1 268 ? 6.604 19.601 -18.789 1.00 89.94 268 ARG A CA 1
ATOM 2155 C C . ARG A 1 268 ? 6.580 18.259 -18.043 1.00 89.94 268 ARG A C 1
ATOM 2157 O O . ARG A 1 268 ? 6.937 18.201 -16.872 1.00 89.94 268 ARG A O 1
ATOM 2164 N N . SER A 1 269 ? 6.223 17.186 -18.748 1.00 92.62 269 SER A N 1
ATOM 2165 C CA . SER A 1 269 ? 6.166 15.804 -18.251 1.00 92.62 269 SER A CA 1
ATOM 2166 C C . SER A 1 269 ? 7.505 15.060 -18.242 1.00 92.62 269 SER A C 1
ATOM 2168 O O . SER A 1 269 ? 7.509 13.849 -18.035 1.00 92.62 269 SER A O 1
ATOM 2170 N N . GLY A 1 270 ? 8.635 15.739 -18.448 1.00 94.81 270 GLY A N 1
ATOM 2171 C CA . GLY A 1 270 ? 9.972 15.138 -18.408 1.00 94.81 270 GLY A CA 1
ATOM 2172 C C . GLY A 1 270 ? 10.220 14.237 -17.187 1.00 94.81 270 GLY A C 1
ATOM 2173 O O . GLY A 1 270 ? 10.498 13.057 -17.389 1.00 94.81 270 GLY A O 1
ATOM 2174 N N . PRO A 1 271 ? 9.964 14.697 -15.945 1.00 96.62 271 PRO A N 1
ATOM 2175 C CA . PRO A 1 271 ? 10.135 13.861 -14.752 1.00 96.62 271 PRO A CA 1
ATOM 2176 C C . PRO A 1 271 ? 9.301 12.573 -14.755 1.00 96.62 271 PRO A C 1
ATOM 2178 O O . PRO A 1 271 ? 9.735 11.535 -14.265 1.00 96.62 271 PRO A O 1
ATOM 2181 N N . ILE A 1 272 ? 8.089 12.622 -15.320 1.00 97.25 272 ILE A N 1
ATOM 2182 C CA . ILE A 1 272 ? 7.206 11.452 -15.428 1.00 97.25 272 ILE A CA 1
ATOM 2183 C C . ILE A 1 272 ? 7.794 10.455 -16.434 1.00 97.25 272 ILE A C 1
ATOM 2185 O O . ILE A 1 272 ? 7.760 9.246 -16.213 1.00 97.25 272 ILE A O 1
ATOM 2189 N N . GLN A 1 273 ? 8.344 10.954 -17.543 1.00 96.12 273 GLN A N 1
ATOM 2190 C CA . GLN A 1 273 ? 8.960 10.120 -18.573 1.00 96.12 273 GLN A CA 1
ATOM 2191 C C . GLN A 1 273 ? 10.235 9.438 -18.080 1.00 96.12 273 GLN A C 1
ATOM 2193 O O . GLN A 1 273 ? 10.478 8.294 -18.472 1.00 96.12 273 GLN A O 1
ATOM 2198 N N . ASP A 1 274 ? 11.021 10.108 -17.241 1.00 96.25 274 ASP A N 1
ATOM 2199 C CA . ASP A 1 274 ? 12.213 9.532 -16.619 1.00 96.25 274 ASP A CA 1
ATOM 2200 C C . ASP A 1 274 ? 11.819 8.380 -15.698 1.00 96.25 274 ASP A C 1
ATOM 2202 O O . ASP A 1 274 ? 12.263 7.255 -15.910 1.00 96.25 274 ASP A O 1
ATOM 2206 N N . ILE A 1 275 ? 10.856 8.601 -14.796 1.00 97.44 275 ILE A N 1
ATOM 2207 C CA . ILE A 1 275 ? 10.371 7.544 -13.898 1.00 97.44 275 ILE A CA 1
ATOM 2208 C C . ILE A 1 275 ? 9.780 6.362 -14.683 1.00 97.44 275 ILE A C 1
ATOM 2210 O O . ILE A 1 275 ? 10.074 5.213 -14.363 1.00 97.44 275 ILE A O 1
ATOM 2214 N N . LEU A 1 276 ? 8.986 6.602 -15.736 1.00 97.56 276 LEU A N 1
ATOM 2215 C CA . LEU A 1 276 ? 8.489 5.520 -16.602 1.00 97.56 276 LEU A CA 1
ATOM 2216 C C . LEU A 1 276 ? 9.636 4.731 -17.253 1.00 97.56 276 LEU A C 1
ATOM 2218 O O . LEU A 1 276 ? 9.532 3.515 -17.405 1.00 97.56 276 LEU A O 1
ATOM 2222 N N . SER A 1 277 ? 10.720 5.407 -17.642 1.00 97.25 277 SER A N 1
ATOM 2223 C CA . SER A 1 277 ? 11.897 4.751 -18.226 1.00 97.25 277 SER A CA 1
ATOM 2224 C C . SER A 1 277 ? 12.607 3.882 -17.200 1.00 97.25 277 SER A C 1
ATOM 2226 O O . SER A 1 277 ? 12.890 2.727 -17.498 1.00 97.25 277 SER A O 1
ATOM 2228 N N . ASP A 1 278 ? 12.822 4.413 -15.997 1.00 96.50 278 ASP A N 1
ATOM 2229 C CA . ASP A 1 278 ? 13.491 3.713 -14.902 1.00 96.50 278 ASP A CA 1
ATOM 2230 C C . ASP A 1 278 ? 12.717 2.455 -14.488 1.00 96.50 278 ASP A C 1
ATOM 2232 O O . ASP A 1 278 ? 13.304 1.387 -14.339 1.00 96.50 278 ASP A O 1
ATOM 2236 N N . ILE A 1 279 ? 11.387 2.551 -14.365 1.00 96.12 279 ILE A N 1
ATOM 2237 C CA . ILE A 1 279 ? 10.524 1.401 -14.049 1.00 96.12 279 ILE A CA 1
ATOM 2238 C C . ILE A 1 279 ? 10.617 0.328 -15.138 1.00 96.12 279 ILE A C 1
ATOM 2240 O O . ILE A 1 279 ? 10.788 -0.854 -14.839 1.00 96.12 279 ILE A O 1
ATOM 2244 N N . ALA A 1 280 ? 10.501 0.728 -16.408 1.00 96.81 280 ALA A N 1
ATOM 2245 C CA . ALA A 1 280 ? 10.573 -0.209 -17.525 1.00 96.81 280 ALA A CA 1
ATOM 2246 C C . ALA A 1 280 ? 11.958 -0.869 -17.624 1.00 96.81 280 ALA A C 1
ATOM 2248 O O . ALA A 1 280 ? 12.042 -2.077 -17.832 1.00 96.81 280 ALA A O 1
ATOM 2249 N N . GLY A 1 281 ? 13.032 -0.100 -17.423 1.00 95.25 281 GLY A N 1
ATOM 2250 C CA . GLY A 1 281 ? 14.408 -0.598 -17.409 1.00 95.25 281 GLY A CA 1
ATOM 2251 C C . GLY A 1 281 ? 14.716 -1.520 -16.227 1.00 95.25 281 GLY A C 1
ATOM 2252 O O . GLY A 1 281 ? 15.606 -2.358 -16.327 1.00 95.25 281 GLY A O 1
ATOM 2253 N N . ALA A 1 282 ? 13.957 -1.418 -15.132 1.00 91.75 282 ALA A N 1
ATOM 2254 C CA . ALA A 1 282 ? 14.024 -2.337 -13.996 1.00 91.75 282 ALA A CA 1
ATOM 2255 C C . ALA A 1 282 ? 13.202 -3.628 -14.190 1.00 91.75 282 ALA A C 1
ATOM 2257 O O . ALA A 1 282 ? 13.254 -4.517 -13.341 1.00 91.75 282 ALA A O 1
ATOM 2258 N N . GLY A 1 283 ? 12.439 -3.747 -15.283 1.00 92.56 283 GLY A N 1
ATOM 2259 C CA . GLY A 1 283 ? 11.586 -4.909 -15.537 1.00 92.56 283 GLY A CA 1
ATOM 2260 C C . GLY A 1 283 ? 10.234 -4.887 -14.820 1.00 92.56 283 GLY A C 1
ATOM 2261 O O . GLY A 1 283 ? 9.497 -5.870 -14.858 1.00 92.56 283 GLY A O 1
ATOM 2262 N N . GLU A 1 284 ? 9.875 -3.781 -14.167 1.00 92.25 284 GLU A N 1
ATOM 2263 C CA . GLU A 1 284 ? 8.706 -3.686 -13.287 1.00 92.25 284 GLU A CA 1
ATOM 2264 C C . GLU A 1 284 ? 7.423 -3.315 -14.060 1.00 92.25 284 GLU A C 1
ATOM 2266 O O . GLU A 1 284 ? 6.814 -2.262 -13.863 1.00 92.25 284 GLU A O 1
ATOM 2271 N N . VAL A 1 285 ? 6.987 -4.187 -14.969 1.00 95.25 285 VAL A N 1
ATOM 2272 C CA . VAL A 1 285 ? 5.887 -3.905 -15.913 1.00 95.25 285 VAL A CA 1
ATOM 2273 C C . VAL A 1 285 ? 4.561 -3.556 -15.221 1.00 95.25 285 VAL A C 1
ATOM 2275 O O . VAL A 1 285 ? 3.875 -2.617 -15.631 1.00 95.25 285 VAL A O 1
ATOM 2278 N N . LEU A 1 286 ? 4.193 -4.261 -14.148 1.00 94.00 286 LEU A N 1
ATOM 2279 C CA . LEU A 1 286 ? 2.984 -3.940 -13.383 1.00 94.00 286 LEU A CA 1
ATOM 2280 C C . LEU A 1 286 ? 3.064 -2.545 -12.745 1.00 94.00 286 LEU A C 1
ATOM 2282 O O . LEU A 1 286 ? 2.103 -1.773 -12.788 1.00 94.00 286 LEU A O 1
ATOM 2286 N N . ALA A 1 287 ? 4.223 -2.207 -12.175 1.00 94.44 287 ALA A N 1
ATOM 2287 C CA . ALA A 1 287 ? 4.470 -0.902 -11.573 1.00 94.44 287 ALA A CA 1
ATOM 2288 C C . ALA A 1 287 ? 4.435 0.213 -12.630 1.00 94.44 287 ALA A C 1
ATOM 2290 O O . ALA A 1 287 ? 3.951 1.309 -12.349 1.00 94.44 287 ALA A O 1
ATOM 2291 N N . PHE A 1 288 ? 4.867 -0.077 -13.862 1.00 97.50 288 PHE A N 1
ATOM 2292 C CA . PHE A 1 288 ? 4.831 0.866 -14.980 1.00 97.50 288 PHE A CA 1
ATOM 2293 C C . PHE A 1 288 ? 3.399 1.310 -15.282 1.00 97.50 288 PHE A C 1
ATOM 2295 O O . PHE A 1 288 ? 3.125 2.509 -15.355 1.00 97.50 288 PHE A O 1
ATOM 2302 N N . ALA A 1 289 ? 2.473 0.356 -15.411 1.00 97.38 289 ALA A N 1
ATOM 2303 C CA . ALA A 1 289 ? 1.073 0.667 -15.682 1.00 97.38 289 ALA A CA 1
ATOM 2304 C C . ALA A 1 289 ? 0.419 1.422 -14.515 1.00 97.38 289 ALA A C 1
ATOM 2306 O O . ALA A 1 289 ? -0.206 2.458 -14.737 1.00 97.38 289 ALA A O 1
ATOM 2307 N N . ARG A 1 290 ? 0.648 0.983 -13.268 1.00 96.31 290 ARG A N 1
ATOM 2308 C CA . ARG A 1 290 ? 0.147 1.688 -12.072 1.00 96.31 290 ARG A CA 1
ATOM 2309 C C . ARG A 1 290 ? 0.652 3.128 -11.992 1.00 96.31 290 ARG A C 1
ATOM 2311 O O . ARG A 1 290 ? -0.113 4.038 -11.682 1.00 96.31 290 ARG A O 1
ATOM 2318 N N . PHE A 1 291 ? 1.934 3.350 -12.285 1.00 97.69 291 PHE A N 1
ATOM 2319 C CA . PHE A 1 291 ? 2.511 4.691 -12.297 1.00 97.69 291 PHE A CA 1
ATOM 2320 C C . PHE A 1 291 ? 1.926 5.561 -13.408 1.00 97.69 291 PHE A C 1
ATOM 2322 O O . PHE A 1 291 ? 1.647 6.736 -13.172 1.00 97.69 291 PHE A O 1
ATOM 2329 N N . TYR A 1 292 ? 1.703 5.001 -14.600 1.00 97.56 292 TYR A N 1
ATOM 2330 C CA . TYR A 1 292 ? 1.019 5.724 -15.667 1.00 97.56 292 TYR A CA 1
ATOM 2331 C C . TYR A 1 292 ? -0.391 6.155 -15.240 1.00 97.56 292 TYR A C 1
ATOM 2333 O O . TYR A 1 292 ? -0.731 7.322 -15.422 1.00 97.56 292 TYR A O 1
ATOM 2341 N N . GLU A 1 293 ? -1.204 5.264 -14.662 1.00 96.19 293 GLU A N 1
ATOM 2342 C CA . GLU A 1 293 ? -2.572 5.603 -14.235 1.00 96.19 293 GLU A CA 1
ATOM 2343 C C . GLU A 1 293 ? -2.580 6.697 -13.166 1.00 96.19 293 GLU A C 1
ATOM 2345 O O . GLU A 1 293 ? -3.347 7.662 -13.246 1.00 96.19 293 GLU A O 1
ATOM 2350 N N . PHE A 1 294 ? -1.665 6.590 -12.206 1.00 96.75 294 PHE A N 1
ATOM 2351 C CA . PHE A 1 294 ? -1.420 7.620 -11.208 1.00 96.75 294 PHE A CA 1
ATOM 2352 C C . PHE A 1 294 ? -1.066 8.968 -11.852 1.00 96.75 294 PHE A C 1
ATOM 2354 O O . PHE A 1 294 ? -1.705 9.985 -11.570 1.00 96.75 294 PHE A O 1
ATOM 2361 N N . ALA A 1 295 ? -0.092 8.983 -12.764 1.00 96.50 295 ALA A N 1
ATOM 2362 C CA . ALA A 1 295 ? 0.341 10.200 -13.439 1.00 96.50 295 ALA A CA 1
ATOM 2363 C C . ALA A 1 295 ? -0.768 10.801 -14.318 1.00 96.50 295 ALA A C 1
ATOM 2365 O O . ALA A 1 295 ? -0.968 12.013 -14.311 1.00 96.50 295 ALA A O 1
ATOM 2366 N N . ALA A 1 296 ? -1.532 9.969 -15.028 1.00 95.50 296 ALA A N 1
ATOM 2367 C CA . ALA A 1 296 ? -2.675 10.388 -15.832 1.00 95.50 296 ALA A CA 1
ATOM 2368 C C . ALA A 1 296 ? -3.819 10.958 -14.975 1.00 95.50 296 ALA A C 1
ATOM 2370 O O . ALA A 1 296 ? -4.557 11.826 -15.437 1.00 95.50 296 ALA A O 1
ATOM 2371 N N . THR A 1 297 ? -3.950 10.512 -13.724 1.00 95.19 297 THR A N 1
ATOM 2372 C CA . TH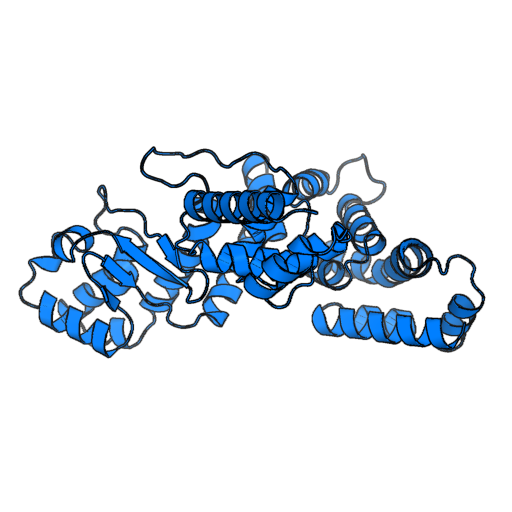R A 1 297 ? -4.949 11.031 -12.779 1.00 95.19 297 THR A CA 1
ATOM 2373 C C . THR A 1 297 ? -4.563 12.408 -12.238 1.00 95.19 297 THR A C 1
ATOM 2375 O O . THR A 1 297 ? -5.413 13.295 -12.142 1.00 95.19 297 THR A O 1
ATOM 2378 N N . ILE A 1 298 ? -3.285 12.614 -11.905 1.00 95.69 298 ILE A N 1
ATOM 2379 C CA . ILE A 1 298 ? -2.790 13.890 -11.363 1.00 95.69 298 ILE A CA 1
ATOM 2380 C C . ILE A 1 298 ? -2.591 14.931 -12.472 1.00 95.69 298 ILE A C 1
ATOM 2382 O O . ILE A 1 298 ? -3.010 16.079 -12.334 1.00 95.69 298 ILE A O 1
ATOM 2386 N N . TRP A 1 299 ? -1.986 14.535 -13.592 1.00 94.88 299 TRP A N 1
ATOM 2387 C CA . TRP A 1 299 ? -1.649 15.402 -14.724 1.00 94.88 299 TRP A CA 1
ATOM 2388 C C . TRP A 1 299 ? -2.454 15.024 -15.970 1.00 94.88 299 TRP A C 1
ATOM 2390 O O . TRP A 1 299 ? -1.912 14.738 -17.036 1.00 94.88 299 TRP A O 1
ATOM 2400 N N . SER A 1 300 ? -3.781 15.061 -15.843 1.00 93.75 300 SER A N 1
ATOM 2401 C CA . SER A 1 300 ? -4.729 14.616 -16.878 1.00 93.75 300 SER A CA 1
ATOM 2402 C C . SER A 1 300 ? -4.558 15.275 -18.251 1.00 93.75 300 SER A C 1
ATOM 2404 O O . SER A 1 300 ? -4.808 14.638 -19.274 1.00 93.75 300 SER A O 1
ATOM 2406 N N . HIS A 1 301 ? -4.069 16.515 -18.301 1.00 92.81 301 HIS A N 1
ATOM 2407 C CA . HIS A 1 301 ? -3.772 17.225 -19.549 1.00 92.81 301 HIS A CA 1
ATOM 2408 C C . HIS A 1 301 ? -2.631 16.587 -20.362 1.00 92.81 301 HIS A C 1
ATOM 2410 O O . HIS A 1 301 ? -2.648 16.663 -21.588 1.00 92.81 301 HIS A O 1
ATOM 2416 N N . ASP A 1 302 ? -1.686 15.911 -19.702 1.00 94.00 302 ASP A N 1
ATOM 2417 C CA . ASP A 1 302 ? -0.551 15.235 -20.341 1.00 94.00 302 ASP A CA 1
ATOM 2418 C C . ASP A 1 302 ? -0.811 13.733 -20.571 1.00 94.00 302 ASP A C 1
ATOM 2420 O O . ASP A 1 302 ? -0.026 13.067 -21.248 1.00 94.00 302 ASP A O 1
ATOM 2424 N N . ALA A 1 303 ? -1.932 13.184 -20.086 1.00 95.00 303 ALA A N 1
ATOM 2425 C CA . ALA A 1 303 ? -2.226 11.747 -20.121 1.00 95.00 303 ALA A CA 1
ATOM 2426 C C . ALA A 1 303 ? -2.167 11.139 -21.534 1.00 95.00 303 ALA A C 1
ATOM 2428 O O . ALA A 1 303 ? -1.545 10.096 -21.736 1.00 95.00 303 ALA A O 1
ATOM 2429 N N . ARG A 1 304 ? -2.758 11.804 -22.542 1.00 95.12 304 ARG A N 1
ATOM 2430 C CA . ARG A 1 304 ? -2.713 11.329 -23.941 1.00 95.12 304 ARG A CA 1
ATOM 2431 C C . ARG A 1 304 ? -1.277 11.260 -24.456 1.00 95.12 304 ARG A C 1
ATOM 2433 O O . ARG A 1 304 ? -0.881 10.257 -25.038 1.00 95.12 304 ARG A O 1
ATOM 2440 N N . ARG A 1 305 ? -0.491 12.302 -24.188 1.00 93.94 305 ARG A N 1
ATOM 2441 C CA . ARG A 1 305 ? 0.914 12.368 -24.590 1.00 93.94 305 ARG A CA 1
ATOM 2442 C C . ARG A 1 305 ? 1.730 11.263 -23.921 1.00 93.94 305 ARG A C 1
ATOM 2444 O O . ARG A 1 305 ? 2.508 10.596 -24.592 1.00 93.94 305 ARG A O 1
ATOM 2451 N N . LEU A 1 306 ? 1.545 11.052 -22.617 1.00 95.38 306 LEU A N 1
ATOM 2452 C CA . LEU A 1 306 ? 2.204 9.972 -21.880 1.00 95.38 306 LEU A CA 1
ATOM 2453 C C . LEU A 1 306 ? 1.841 8.599 -22.460 1.00 95.38 306 LEU A C 1
ATOM 2455 O O . LEU A 1 306 ? 2.729 7.774 -22.662 1.00 95.38 306 LEU A O 1
ATOM 2459 N N . ARG A 1 307 ? 0.564 8.380 -22.803 1.00 96.94 307 ARG A N 1
ATOM 2460 C CA . ARG A 1 307 ? 0.085 7.142 -23.436 1.00 96.94 307 ARG A CA 1
ATOM 2461 C C . ARG A 1 307 ? 0.788 6.862 -24.759 1.00 96.94 307 ARG A C 1
ATOM 2463 O O . ARG A 1 307 ? 1.151 5.720 -25.029 1.00 96.94 307 ARG A O 1
ATOM 2470 N N . ASP A 1 308 ? 1.003 7.892 -25.571 1.00 96.81 308 ASP A N 1
ATOM 2471 C CA . ASP A 1 308 ? 1.672 7.753 -26.865 1.00 96.81 308 ASP A CA 1
ATOM 2472 C C . ASP A 1 308 ? 3.164 7.414 -26.745 1.00 96.81 308 ASP A C 1
ATOM 2474 O O . ASP A 1 308 ? 3.727 6.808 -27.656 1.00 96.81 308 ASP A O 1
ATOM 2478 N N . LEU A 1 309 ? 3.793 7.717 -25.606 1.00 95.88 309 LEU A N 1
ATOM 2479 C CA . LEU A 1 309 ? 5.187 7.362 -25.328 1.00 95.88 309 LEU A CA 1
ATOM 2480 C C . LEU A 1 309 ? 5.364 5.919 -24.837 1.00 95.88 309 LEU A C 1
ATOM 2482 O O . LEU A 1 309 ? 6.469 5.382 -24.939 1.00 95.88 309 LEU A O 1
ATOM 2486 N N . VAL A 1 310 ? 4.308 5.279 -24.321 1.00 96.94 310 VAL A N 1
ATOM 2487 C CA . VAL A 1 310 ? 4.395 3.941 -23.710 1.00 96.94 310 VAL A CA 1
ATOM 2488 C C . VAL A 1 310 ? 5.029 2.894 -24.629 1.00 96.94 310 VAL A C 1
ATOM 2490 O O . VAL A 1 310 ? 5.974 2.246 -24.175 1.00 96.94 310 VAL A O 1
ATOM 2493 N N . PRO A 1 311 ? 4.613 2.730 -25.904 1.00 97.31 311 PRO A N 1
ATOM 2494 C CA . PRO A 1 311 ? 5.218 1.723 -26.773 1.00 97.31 311 PRO A CA 1
ATOM 2495 C C . PRO A 1 311 ? 6.727 1.913 -26.930 1.00 97.31 311 PRO A C 1
ATOM 2497 O O . PRO A 1 311 ? 7.476 0.947 -26.841 1.00 97.31 311 PRO A O 1
ATOM 2500 N N . ALA A 1 312 ? 7.188 3.158 -27.090 1.00 96.06 312 ALA A N 1
ATOM 2501 C CA . ALA A 1 312 ? 8.611 3.455 -27.221 1.00 96.06 312 ALA A CA 1
ATOM 2502 C C . ALA A 1 312 ? 9.386 3.157 -25.928 1.00 96.06 312 ALA A C 1
ATOM 2504 O O . ALA A 1 312 ? 10.505 2.650 -25.988 1.00 96.06 312 ALA A O 1
ATOM 2505 N N . LYS A 1 313 ? 8.805 3.438 -24.754 1.00 97.06 313 LYS A N 1
ATOM 2506 C CA . LYS A 1 313 ? 9.429 3.118 -23.461 1.00 97.06 313 LYS A CA 1
ATOM 2507 C C . LYS A 1 313 ? 9.527 1.607 -23.241 1.00 97.06 313 LYS A C 1
ATOM 2509 O O . LYS A 1 313 ? 10.608 1.135 -22.911 1.00 97.06 313 LYS A O 1
ATOM 2514 N N . ILE A 1 314 ? 8.457 0.850 -23.489 1.00 97.75 314 ILE A N 1
ATOM 2515 C CA . ILE A 1 314 ? 8.472 -0.618 -23.370 1.00 97.75 314 ILE A CA 1
ATOM 2516 C C . ILE A 1 314 ? 9.446 -1.239 -24.376 1.00 97.75 314 ILE A C 1
ATOM 2518 O O . ILE A 1 314 ? 10.262 -2.075 -24.003 1.00 97.75 314 ILE A O 1
ATOM 2522 N N . LEU A 1 315 ? 9.437 -0.785 -25.630 1.00 95.81 315 LEU A N 1
ATOM 2523 C CA . LEU A 1 315 ? 10.352 -1.296 -26.648 1.00 95.81 315 LEU A CA 1
ATOM 2524 C C . LEU A 1 315 ? 11.820 -1.058 -26.280 1.00 95.81 315 LEU A C 1
ATOM 2526 O O . LEU A 1 315 ? 12.616 -1.992 -26.294 1.00 95.81 315 LEU A O 1
ATOM 2530 N N . ASN A 1 316 ? 12.175 0.182 -25.939 1.00 95.50 316 ASN A N 1
ATOM 2531 C CA . ASN A 1 316 ? 13.573 0.564 -25.744 1.00 95.50 316 ASN A CA 1
ATOM 2532 C C . ASN A 1 316 ? 14.111 0.171 -24.365 1.00 95.50 316 ASN A C 1
ATOM 2534 O O . ASN A 1 316 ? 15.241 -0.290 -24.263 1.00 95.50 316 ASN A O 1
ATOM 2538 N N . GLN A 1 317 ? 13.327 0.365 -23.303 1.00 97.50 317 GLN A N 1
ATOM 2539 C CA . GLN A 1 317 ? 13.805 0.163 -21.932 1.00 97.50 317 GLN A CA 1
ATOM 2540 C C . GLN A 1 317 ? 13.566 -1.266 -21.452 1.00 97.50 317 GLN A C 1
ATOM 2542 O O . GLN A 1 317 ? 14.446 -1.843 -20.823 1.00 97.50 317 GLN A O 1
ATOM 2547 N N . TYR A 1 318 ? 12.415 -1.859 -21.782 1.00 97.12 318 TYR A N 1
ATOM 2548 C CA . TYR A 1 318 ? 12.075 -3.202 -21.316 1.00 97.12 318 TYR A CA 1
ATOM 2549 C C . TYR A 1 318 ? 12.557 -4.292 -22.285 1.00 97.12 318 TYR A C 1
ATOM 2551 O O . TYR A 1 318 ? 13.426 -5.079 -21.925 1.00 97.12 318 TYR A O 1
ATOM 2559 N N . PHE A 1 319 ? 12.070 -4.329 -23.532 1.00 96.25 319 PHE A N 1
ATOM 2560 C CA . PHE A 1 319 ? 12.471 -5.390 -24.468 1.00 96.25 319 PHE A CA 1
ATOM 2561 C C . PHE A 1 319 ? 13.948 -5.283 -24.864 1.00 96.25 319 PHE A C 1
ATOM 2563 O O . PHE A 1 319 ? 14.700 -6.243 -24.723 1.00 96.25 319 PHE A O 1
ATOM 2570 N N . ALA A 1 320 ? 14.385 -4.120 -25.351 1.00 94.19 320 ALA A N 1
ATOM 2571 C CA . ALA A 1 320 ? 15.768 -3.949 -25.785 1.00 94.19 320 ALA A CA 1
ATOM 2572 C C . ALA A 1 320 ? 16.750 -3.864 -24.604 1.00 94.19 320 ALA A C 1
ATOM 2574 O O . ALA A 1 320 ? 17.794 -4.511 -24.645 1.00 94.19 320 ALA A O 1
ATOM 2575 N N . GLY A 1 321 ? 16.416 -3.081 -23.573 1.00 94.19 321 GLY A N 1
ATOM 2576 C CA . GLY A 1 321 ? 17.256 -2.870 -22.393 1.00 94.19 321 GLY A CA 1
ATOM 2577 C C . GLY A 1 321 ? 17.224 -4.043 -21.415 1.00 94.19 321 GLY A C 1
ATOM 2578 O O . GLY A 1 321 ? 18.183 -4.806 -21.341 1.00 94.19 321 GLY A O 1
ATOM 2579 N N . TYR A 1 322 ? 16.128 -4.183 -20.667 1.00 94.19 322 TYR A N 1
ATOM 2580 C CA . TYR A 1 322 ? 16.003 -5.152 -19.574 1.00 94.19 322 TYR A CA 1
ATOM 2581 C C . TYR A 1 322 ? 16.120 -6.615 -20.032 1.00 94.19 322 TYR A C 1
ATOM 2583 O O . TYR A 1 322 ? 16.871 -7.379 -19.430 1.00 94.19 322 TYR A O 1
ATOM 2591 N N . LEU A 1 323 ? 15.429 -7.005 -21.109 1.00 93.44 323 LEU A N 1
ATOM 2592 C CA . LEU A 1 323 ? 15.513 -8.368 -21.657 1.00 93.44 323 LEU A CA 1
ATOM 2593 C C . LEU A 1 323 ? 16.711 -8.578 -22.597 1.00 93.44 323 LEU A C 1
ATOM 2595 O O . LEU A 1 323 ? 16.992 -9.706 -22.990 1.00 93.44 323 LEU A O 1
ATOM 2599 N N . GLY A 1 324 ? 17.430 -7.512 -22.962 1.00 93.50 324 GLY A N 1
ATOM 2600 C CA . GLY A 1 324 ? 18.636 -7.607 -23.785 1.00 93.50 324 GLY A CA 1
ATOM 2601 C C . GLY A 1 324 ? 18.393 -7.865 -25.275 1.00 93.50 324 GLY A C 1
ATOM 2602 O O . GLY A 1 324 ? 19.322 -8.250 -25.983 1.00 93.50 324 GLY A O 1
ATOM 2603 N N . PHE A 1 325 ? 17.186 -7.624 -25.798 1.00 93.19 325 PHE A N 1
ATOM 2604 C CA . PHE A 1 325 ? 16.877 -7.813 -27.223 1.00 93.19 325 PHE A CA 1
ATOM 2605 C C . PHE A 1 325 ? 17.324 -6.653 -28.132 1.00 93.19 325 PHE A C 1
ATOM 2607 O O . PHE A 1 325 ? 16.868 -6.550 -29.278 1.00 93.19 325 PHE A O 1
ATOM 2614 N N . ALA A 1 326 ? 18.193 -5.758 -27.654 1.00 88.94 326 ALA A N 1
ATOM 2615 C CA . ALA A 1 326 ? 18.656 -4.596 -28.406 1.00 88.94 326 ALA A CA 1
ATOM 2616 C C . ALA A 1 326 ? 19.271 -4.992 -29.759 1.00 88.94 326 ALA A C 1
ATOM 2618 O O . ALA A 1 326 ? 20.228 -5.759 -29.827 1.00 88.94 326 ALA A O 1
ATOM 2619 N N . GLY A 1 327 ? 18.708 -4.464 -30.852 1.00 81.62 327 GLY A N 1
ATOM 2620 C CA . GLY A 1 327 ? 19.177 -4.755 -32.212 1.00 81.62 327 GLY A CA 1
ATOM 2621 C C . GLY A 1 327 ? 19.006 -6.216 -32.652 1.00 81.62 327 GLY A C 1
ATOM 2622 O O . GLY A 1 327 ? 19.578 -6.610 -33.666 1.00 81.62 327 GLY A O 1
ATOM 2623 N N . SER A 1 328 ? 18.241 -7.024 -31.913 1.00 88.31 328 SER A N 1
ATOM 2624 C CA . SER A 1 328 ? 18.104 -8.453 -32.189 1.00 88.31 328 SER A CA 1
ATOM 2625 C C . SER A 1 328 ? 17.108 -8.730 -33.334 1.00 88.31 328 SER A C 1
ATOM 2627 O O . SER A 1 328 ? 16.036 -8.113 -33.384 1.00 88.31 328 SER A O 1
ATOM 2629 N N . PRO A 1 329 ? 17.406 -9.673 -34.254 1.00 92.19 329 PRO A N 1
ATOM 2630 C CA . PRO A 1 329 ? 16.467 -10.093 -35.298 1.00 92.19 329 PRO A CA 1
ATOM 2631 C C . PRO A 1 329 ? 15.076 -10.523 -34.789 1.00 92.19 329 PRO A C 1
ATOM 2633 O O . PRO A 1 329 ? 14.095 -10.153 -35.437 1.00 92.19 329 PRO A O 1
ATOM 2636 N N . PRO A 1 330 ? 14.941 -11.227 -33.643 1.00 91.31 330 PRO A N 1
ATOM 2637 C CA . PRO A 1 330 ? 13.640 -11.625 -33.098 1.00 91.31 330 PRO A CA 1
ATOM 2638 C C . PRO A 1 330 ? 12.739 -10.438 -32.763 1.00 91.31 330 PRO A C 1
ATOM 2640 O O . PRO A 1 330 ? 11.555 -10.450 -33.097 1.00 91.31 330 PRO A O 1
ATOM 2643 N N . LEU A 1 331 ? 13.300 -9.372 -32.182 1.00 92.12 331 LEU A N 1
ATOM 2644 C CA . LEU A 1 331 ? 12.540 -8.168 -31.853 1.00 92.12 331 LEU A CA 1
ATOM 2645 C C . LEU A 1 331 ? 12.027 -7.459 -33.113 1.00 92.12 331 LEU A C 1
ATOM 2647 O O . LEU A 1 331 ? 10.861 -7.073 -33.167 1.00 92.12 331 LEU A O 1
ATOM 2651 N N . PHE A 1 332 ? 12.869 -7.325 -34.145 1.00 91.06 332 PHE A N 1
ATOM 2652 C CA . PHE A 1 332 ? 12.457 -6.740 -35.427 1.00 91.06 332 PHE A CA 1
ATOM 2653 C C . PHE A 1 332 ? 11.419 -7.594 -36.156 1.00 91.06 332 PHE A C 1
ATOM 2655 O O . PHE A 1 332 ? 10.481 -7.065 -36.749 1.00 91.06 332 PHE A O 1
ATOM 2662 N N . LYS A 1 333 ? 11.571 -8.919 -36.113 1.00 92.75 333 LYS A N 1
ATOM 2663 C CA . LYS A 1 333 ? 10.592 -9.843 -36.681 1.00 92.75 333 LYS A CA 1
ATOM 2664 C C . LYS A 1 333 ? 9.244 -9.696 -35.978 1.00 92.75 333 LYS A C 1
ATOM 2666 O O . LYS A 1 333 ? 8.237 -9.498 -36.647 1.00 92.75 333 LYS A O 1
ATOM 2671 N N . PHE A 1 334 ? 9.233 -9.684 -34.645 1.00 93.88 334 PHE A N 1
ATOM 2672 C CA . PHE A 1 334 ? 8.016 -9.485 -33.863 1.00 93.88 334 PHE A CA 1
ATOM 2673 C C . PHE A 1 334 ? 7.300 -8.173 -34.219 1.00 93.88 334 PHE A C 1
ATOM 2675 O O . PHE A 1 334 ? 6.092 -8.193 -34.460 1.00 93.88 334 PHE A O 1
ATOM 2682 N N . THR A 1 335 ? 8.016 -7.043 -34.274 1.00 92.38 335 THR A N 1
ATOM 2683 C CA . THR A 1 335 ? 7.396 -5.738 -34.563 1.00 92.38 335 THR A CA 1
ATOM 2684 C C . THR A 1 335 ? 6.842 -5.650 -35.986 1.00 92.38 335 THR A C 1
ATOM 2686 O O . THR A 1 335 ? 5.806 -5.010 -36.180 1.00 92.38 335 THR A O 1
ATOM 2689 N N . ASN A 1 336 ? 7.476 -6.320 -36.954 1.00 92.31 336 ASN A N 1
ATOM 2690 C CA . ASN A 1 336 ? 6.991 -6.425 -38.333 1.00 92.31 336 ASN A CA 1
ATOM 2691 C C . ASN A 1 336 ? 5.767 -7.344 -38.454 1.00 92.31 336 ASN A C 1
ATOM 2693 O O . ASN A 1 336 ? 4.788 -6.974 -39.102 1.00 92.31 336 ASN A O 1
ATOM 2697 N N . ASP A 1 337 ? 5.798 -8.506 -37.800 1.00 94.81 337 ASP A N 1
ATOM 2698 C CA . ASP A 1 337 ? 4.716 -9.498 -37.851 1.00 94.81 337 ASP A CA 1
ATOM 2699 C C . ASP A 1 337 ? 3.471 -9.034 -37.066 1.00 94.81 337 ASP A C 1
ATOM 2701 O O . ASP A 1 337 ? 2.354 -9.479 -37.332 1.00 94.81 337 ASP A O 1
ATOM 2705 N N . ASN A 1 338 ? 3.632 -8.099 -36.120 1.00 94.44 338 ASN A N 1
ATOM 2706 C CA . ASN A 1 338 ? 2.565 -7.612 -35.244 1.00 94.44 338 ASN A CA 1
ATOM 2707 C C . ASN A 1 338 ? 2.354 -6.093 -35.361 1.00 94.44 338 ASN A C 1
ATOM 2709 O O . ASN A 1 338 ? 2.489 -5.389 -34.363 1.00 94.44 338 ASN A O 1
ATOM 2713 N N . PRO A 1 339 ? 1.925 -5.534 -36.508 1.00 93.62 339 PRO A N 1
ATOM 2714 C CA . PRO A 1 339 ? 1.879 -4.079 -36.730 1.00 93.62 339 PRO A CA 1
ATOM 2715 C C . PRO A 1 339 ? 0.975 -3.299 -35.752 1.00 93.62 339 PRO A C 1
ATOM 2717 O O . PRO A 1 339 ? 1.087 -2.082 -35.635 1.00 93.62 339 PRO A O 1
ATOM 2720 N N . LYS A 1 340 ? 0.078 -3.984 -35.026 1.00 95.25 340 LYS A N 1
ATOM 2721 C CA . LYS A 1 340 ? -0.807 -3.397 -34.003 1.00 95.25 340 LYS A CA 1
ATOM 2722 C C . LYS A 1 340 ? -0.277 -3.518 -32.566 1.00 95.25 340 LYS A C 1
ATOM 2724 O O . LYS A 1 340 ? -1.000 -3.156 -31.639 1.00 95.25 340 LYS A O 1
ATOM 2729 N N . TRP A 1 341 ? 0.948 -4.010 -32.351 1.00 95.19 341 TRP A N 1
ATOM 2730 C CA . TRP A 1 341 ? 1.506 -4.249 -31.010 1.00 95.19 341 TRP A CA 1
ATOM 2731 C C . TRP A 1 341 ? 1.457 -2.991 -30.125 1.00 95.19 341 TRP A C 1
ATOM 2733 O O . TRP A 1 341 ? 1.032 -3.056 -28.971 1.00 95.19 341 TRP A O 1
ATOM 2743 N N . ALA A 1 342 ? 1.793 -1.828 -30.693 1.00 96.31 342 ALA A N 1
ATOM 2744 C CA . ALA A 1 342 ? 1.794 -0.552 -29.986 1.00 96.31 342 ALA A CA 1
ATOM 2745 C C . ALA A 1 342 ? 0.389 -0.157 -29.498 1.00 96.31 342 ALA A C 1
ATOM 2747 O O . ALA A 1 342 ? 0.216 0.221 -28.340 1.00 96.31 342 ALA A O 1
ATOM 2748 N N . GLU A 1 343 ? -0.631 -0.295 -30.349 1.00 96.62 343 GLU A N 1
ATOM 2749 C CA . GLU A 1 343 ? -2.021 -0.005 -29.973 1.00 96.62 343 GLU A CA 1
ATOM 2750 C C . GLU A 1 343 ? -2.572 -1.033 -28.980 1.00 96.62 343 GLU A C 1
ATOM 2752 O O . GLU A 1 343 ? -3.321 -0.672 -28.072 1.00 96.62 343 GLU A O 1
ATOM 2757 N N . SER A 1 344 ? -2.135 -2.294 -29.072 1.00 94.56 344 SER A N 1
ATOM 2758 C CA . SER A 1 344 ? -2.457 -3.313 -28.071 1.00 94.56 344 SER A CA 1
ATOM 2759 C C . SER A 1 344 ? -1.960 -2.899 -26.684 1.00 94.56 344 SER A C 1
ATOM 2761 O O . SER A 1 344 ? -2.767 -2.875 -25.756 1.00 94.56 344 SER A O 1
ATOM 2763 N N . LEU A 1 345 ? -0.692 -2.485 -26.546 1.00 95.38 345 LEU A N 1
ATOM 2764 C CA . LEU A 1 345 ? -0.145 -1.979 -25.275 1.00 95.38 345 LEU A CA 1
ATOM 2765 C C . LEU A 1 345 ? -0.938 -0.780 -24.749 1.00 95.38 345 LEU A C 1
ATOM 2767 O O . LEU A 1 345 ? -1.335 -0.741 -23.585 1.00 95.38 345 LEU A O 1
ATOM 2771 N N . LYS A 1 346 ? -1.210 0.199 -25.619 1.00 97.25 346 LYS A N 1
ATOM 2772 C CA . LYS A 1 346 ? -1.977 1.391 -25.245 1.00 97.25 346 LYS A CA 1
ATOM 2773 C C . LYS A 1 346 ? -3.394 1.047 -24.794 1.00 97.25 346 LYS A C 1
ATOM 2775 O O . LYS A 1 346 ? -3.953 1.788 -23.989 1.00 97.25 346 LYS A O 1
ATOM 2780 N N . SER A 1 347 ? -4.018 0.011 -25.352 1.00 95.81 347 SER A N 1
ATOM 2781 C CA . SER A 1 347 ? -5.407 -0.371 -25.055 1.00 95.81 347 SER A CA 1
ATOM 2782 C C . SER A 1 347 ? -5.580 -1.042 -23.692 1.00 95.81 347 SER A C 1
ATOM 2784 O O . SER A 1 347 ? -6.672 -1.001 -23.132 1.00 95.81 347 SER A O 1
ATOM 2786 N N . THR A 1 348 ? -4.515 -1.631 -23.147 1.00 96.38 348 THR A N 1
ATOM 2787 C CA . THR A 1 348 ? -4.541 -2.351 -21.867 1.00 96.38 348 THR A CA 1
ATOM 2788 C C . THR A 1 348 ? -3.992 -1.532 -20.708 1.00 96.38 348 THR A C 1
ATOM 2790 O O . THR A 1 348 ? -4.021 -1.991 -19.580 1.00 96.38 348 THR A O 1
ATOM 2793 N N . LEU A 1 349 ? -3.499 -0.324 -20.972 1.00 93.69 349 LEU A N 1
ATOM 2794 C CA . LEU A 1 349 ? -2.768 0.500 -20.011 1.00 93.69 349 LEU A CA 1
ATOM 2795 C C . LEU A 1 349 ? -3.602 0.961 -18.797 1.00 93.69 349 LEU A C 1
ATOM 2797 O O . LEU A 1 349 ? -3.029 1.237 -17.751 1.00 93.69 349 LEU A O 1
ATOM 2801 N N . SER A 1 350 ? -4.931 1.024 -18.930 1.00 91.19 350 SER A N 1
ATOM 2802 C CA . SER A 1 350 ? -5.870 1.345 -17.838 1.00 91.19 350 SER A CA 1
ATOM 2803 C C . SER A 1 350 ? -6.270 0.131 -16.985 1.00 91.19 350 SER A C 1
ATOM 2805 O O . SER A 1 350 ? -7.282 0.151 -16.294 1.00 91.19 350 SER A O 1
ATOM 2807 N N . ASP A 1 351 ? -5.586 -0.994 -17.170 1.00 94.62 351 ASP A N 1
ATOM 2808 C CA . ASP A 1 351 ? -5.743 -2.201 -16.369 1.00 94.62 351 ASP A CA 1
ATOM 2809 C C . ASP A 1 351 ? -4.335 -2.777 -16.173 1.00 94.62 351 ASP A C 1
ATOM 2811 O O . ASP A 1 351 ? -3.827 -3.482 -17.052 1.00 94.62 351 ASP A O 1
ATOM 2815 N N . PRO A 1 352 ? -3.658 -2.451 -15.055 1.00 94.88 352 PRO A N 1
ATOM 2816 C CA . PRO A 1 352 ? -2.267 -2.830 -14.846 1.00 94.88 352 PRO A CA 1
ATOM 2817 C C . PRO A 1 352 ? -1.997 -4.329 -14.977 1.00 94.88 352 PRO A C 1
ATOM 2819 O O . PRO A 1 352 ? -0.960 -4.717 -15.515 1.00 94.88 352 PRO A O 1
ATOM 2822 N N . VAL A 1 353 ? -2.938 -5.174 -14.544 1.00 94.50 353 VAL A N 1
ATOM 2823 C CA . VAL A 1 353 ? -2.809 -6.635 -14.634 1.00 94.50 353 VAL A CA 1
ATOM 2824 C C . VAL A 1 353 ? -2.914 -7.080 -16.089 1.00 94.50 353 VAL A C 1
ATOM 2826 O O . VAL A 1 353 ? -2.095 -7.862 -16.572 1.00 94.50 353 VAL A O 1
ATOM 2829 N N . LYS A 1 354 ? -3.891 -6.554 -16.832 1.00 96.69 354 LYS A N 1
ATOM 2830 C CA . LYS A 1 354 ? -4.032 -6.859 -18.259 1.00 96.69 354 LYS A CA 1
ATOM 2831 C C . LYS A 1 354 ? -2.866 -6.313 -19.083 1.00 96.69 354 LYS A C 1
ATOM 2833 O O . LYS A 1 354 ? -2.469 -6.953 -20.059 1.00 96.69 354 LYS A O 1
ATOM 2838 N N . PHE A 1 355 ? -2.314 -5.157 -18.715 1.00 98.00 355 PHE A N 1
ATOM 2839 C CA . PHE A 1 355 ? -1.114 -4.598 -19.332 1.00 98.00 355 PHE A CA 1
ATOM 2840 C C . PHE A 1 355 ? 0.091 -5.517 -19.131 1.00 98.00 355 PHE A C 1
ATOM 2842 O O . PHE A 1 355 ? 0.724 -5.894 -20.115 1.00 98.00 355 PHE A O 1
ATOM 2849 N N . GLU A 1 356 ? 0.351 -5.947 -17.896 1.00 97.06 356 GLU A N 1
ATOM 2850 C CA . GLU A 1 356 ? 1.426 -6.891 -17.579 1.00 97.06 356 GLU A CA 1
ATOM 2851 C C . GLU A 1 356 ? 1.285 -8.196 -18.371 1.00 97.06 356 GLU A C 1
ATOM 2853 O O . GLU A 1 356 ? 2.217 -8.601 -19.061 1.00 97.06 356 GLU A O 1
ATOM 2858 N N . GLN A 1 357 ? 0.094 -8.801 -18.383 1.00 97.06 357 GLN A N 1
ATOM 2859 C CA . GLN A 1 357 ? -0.175 -10.006 -19.176 1.00 97.06 357 GLN A CA 1
ATOM 2860 C C . GLN A 1 357 ? 0.031 -9.796 -20.681 1.00 97.06 357 GLN A C 1
ATOM 2862 O O . GLN A 1 357 ? 0.378 -10.732 -21.399 1.00 97.06 357 GLN A O 1
ATOM 2867 N N . THR A 1 358 ? -0.241 -8.590 -21.182 1.00 97.75 358 THR A N 1
ATOM 2868 C CA . THR A 1 358 ? -0.055 -8.252 -22.597 1.00 97.75 358 THR A CA 1
ATOM 2869 C C . THR A 1 358 ? 1.425 -8.151 -22.931 1.00 97.75 358 THR A C 1
ATOM 2871 O O . THR A 1 358 ? 1.852 -8.738 -23.919 1.00 97.75 358 THR A O 1
ATOM 2874 N N . VAL A 1 359 ? 2.213 -7.474 -22.094 1.00 97.25 359 VAL A N 1
ATOM 2875 C CA . VAL A 1 359 ? 3.672 -7.402 -22.250 1.00 97.25 359 VAL A CA 1
ATOM 2876 C C . VAL A 1 359 ? 4.298 -8.791 -22.126 1.00 97.25 359 VAL A C 1
ATOM 2878 O O . VAL A 1 359 ? 5.111 -9.144 -22.968 1.00 97.25 359 VAL A O 1
ATOM 2881 N N . GLN A 1 360 ? 3.863 -9.613 -21.167 1.00 96.44 360 GLN A N 1
ATOM 2882 C CA . GLN A 1 360 ? 4.350 -10.985 -20.996 1.00 96.44 360 GLN A CA 1
ATOM 2883 C C . GLN A 1 360 ? 4.115 -11.847 -22.247 1.00 96.44 360 GLN A C 1
ATOM 2885 O O . GLN A 1 360 ? 5.031 -12.508 -22.725 1.00 96.44 360 GLN A O 1
ATOM 2890 N N . ARG A 1 361 ? 2.917 -11.776 -22.844 1.00 96.19 361 ARG A N 1
ATOM 2891 C CA . ARG A 1 361 ? 2.626 -12.464 -24.115 1.00 96.19 361 ARG A CA 1
ATOM 2892 C C . ARG A 1 361 ? 3.502 -11.971 -25.268 1.00 96.19 361 ARG A C 1
ATOM 2894 O O . ARG A 1 361 ? 3.847 -12.751 -26.151 1.00 96.19 361 ARG A O 1
ATOM 2901 N N . MET A 1 362 ? 3.843 -10.682 -25.288 1.00 96.31 362 MET A N 1
ATOM 2902 C CA . MET A 1 362 ? 4.772 -10.134 -26.280 1.00 96.31 362 MET A CA 1
ATOM 2903 C C . MET A 1 362 ? 6.197 -10.642 -26.045 1.00 96.31 362 MET A C 1
ATOM 2905 O O . MET A 1 362 ? 6.846 -11.029 -27.010 1.00 96.31 362 MET A O 1
ATOM 2909 N N . THR A 1 363 ? 6.655 -10.701 -24.791 1.00 95.69 363 THR A N 1
ATOM 2910 C CA . THR A 1 363 ? 7.947 -11.295 -24.417 1.00 95.69 363 THR A CA 1
ATOM 2911 C C . THR A 1 363 ? 8.052 -12.734 -24.913 1.00 95.69 363 THR A C 1
ATOM 2913 O O . THR A 1 363 ? 8.980 -13.051 -25.649 1.00 95.69 363 THR A O 1
ATOM 2916 N N . GLU A 1 364 ? 7.057 -13.572 -24.611 1.00 94.81 364 GLU A N 1
ATOM 2917 C CA . GLU A 1 364 ? 7.007 -14.971 -25.060 1.00 94.81 364 GLU A CA 1
ATOM 2918 C C . GLU A 1 364 ? 7.043 -15.082 -26.593 1.00 94.81 364 GLU A C 1
ATOM 2920 O O . GLU A 1 364 ? 7.741 -15.929 -27.147 1.00 94.81 364 GLU A O 1
ATOM 2925 N N . ALA A 1 365 ? 6.333 -14.203 -27.306 1.00 93.75 365 ALA A N 1
ATOM 2926 C CA . ALA A 1 365 ? 6.347 -14.184 -28.768 1.00 93.75 365 ALA A CA 1
ATOM 2927 C C . ALA A 1 365 ? 7.713 -13.777 -29.353 1.00 93.75 365 ALA A C 1
ATOM 2929 O O . ALA A 1 365 ? 8.107 -14.303 -30.394 1.00 93.75 365 ALA A O 1
ATOM 2930 N N . ILE A 1 366 ? 8.429 -12.853 -28.704 1.00 94.06 366 ILE A N 1
ATOM 2931 C CA . ILE A 1 366 ? 9.786 -12.449 -29.099 1.00 94.06 366 ILE A CA 1
ATOM 2932 C C . ILE A 1 366 ? 10.774 -13.590 -28.829 1.00 94.06 366 ILE A C 1
ATOM 2934 O O . ILE A 1 366 ? 11.590 -13.898 -29.693 1.00 94.06 366 ILE A O 1
ATOM 2938 N N . GLU A 1 367 ? 10.674 -14.248 -27.673 1.00 91.81 367 GLU A N 1
ATOM 2939 C CA . GLU A 1 367 ? 11.513 -15.396 -27.306 1.00 91.81 367 GLU A CA 1
ATOM 2940 C C . GLU A 1 367 ? 11.316 -16.587 -28.251 1.00 91.81 367 GLU A C 1
ATOM 2942 O O . GLU A 1 367 ? 12.288 -17.213 -28.649 1.00 91.81 367 GLU A O 1
ATOM 2947 N N . LEU A 1 368 ? 10.081 -16.871 -28.678 1.00 89.44 368 LEU A N 1
ATOM 2948 C CA . LEU A 1 368 ? 9.793 -17.918 -29.670 1.00 89.44 368 LEU A CA 1
ATOM 2949 C C . LEU A 1 368 ? 10.320 -17.596 -31.077 1.00 89.44 368 LEU A C 1
ATOM 2951 O O . LEU A 1 368 ? 10.406 -18.487 -31.924 1.00 89.44 368 LEU A O 1
ATOM 2955 N N . ALA A 1 369 ? 10.611 -16.325 -31.357 1.00 82.56 369 ALA A N 1
ATOM 2956 C CA . ALA A 1 369 ? 11.195 -15.880 -32.616 1.00 82.56 369 ALA A CA 1
ATOM 2957 C C . ALA A 1 369 ? 12.737 -15.869 -32.601 1.00 82.56 369 ALA A C 1
ATOM 2959 O O . ALA A 1 369 ? 13.322 -15.597 -33.657 1.00 82.56 369 ALA A O 1
ATOM 2960 N N . ALA A 1 370 ? 13.358 -16.123 -31.441 1.00 75.94 370 ALA A N 1
ATOM 2961 C CA . ALA A 1 370 ? 14.800 -16.264 -31.227 1.00 75.94 370 ALA A CA 1
ATOM 2962 C C . ALA A 1 370 ? 15.267 -17.700 -31.472 1.00 75.94 370 ALA A C 1
ATOM 2964 O O . ALA A 1 370 ? 16.378 -17.839 -32.036 1.00 75.94 370 ALA A O 1
#

Radius of gyration: 23.99 Å; chains: 1; bounding box: 58×55×71 Å

Foldseek 3Di:
DDQALVSLLVQLVVLVVLLVLQQAPDDSLLSSQLSCQLQVANGNVRVNVVSVVGGDDDPPLSSLVSSLVSDFLLSQLSSLCVVQVPDFACDPDPLHRRNNVQRPLLLLQLQLVVQCPDCLLCPDDDDLSVLSNCLQRVLSVVVVDDPFRAWGAHRVFRKTKGAADPCSSSPPSCVDPCNVVSVVSCVVVQQWDDDDRIIIGTRPDDVSSLVSSLVVLLVQLLVVLPDPDPLVSNLSSQLSNCSSLNHHPSNVLSVLCVCQQPPVDPHSCVSLVVSLLVCQLSVNQLSSLSSLVSCCSNVVVCSVVVLLCNVVSNLVRHVCRNVVCPVPPLSVVLCVVCVCLSVCLSVCSNPSVSNVVSSVVSVVSSVVSD

Sequence (370 aa):
MFSTIDGAKKRANKLHKIFQRCGFEFPLHKSQYAVARAGGFRDWHDLTRSLKRQERDCDSTDFRRKLIEALPVPCHAPTLAWLNREPEDRASDPDIPPGWHRYVFPYQFATAVRHRHSPAIKRGSGPGQNLRENMGSGVLINIHGGRNPYPRLEPDTLAFIFHGSPEMIFGIDSQHSRFAQELQTLQDAGVIELRRNQVVILSPDRDEIHSRVLDSQIDKARHWMSEPGNMKEKADALRNALAVIGIEDALRRSETLLQYGSDSYVHRSGPIQDILSDIAGAGEVLAFARFYEFAATIWSHDARRLRDLVPAKILNQYFAGYLGFAGSPPLFKFTNDNPKWAESLKSTLSDPVKFEQTVQRMTEAIELAA

pLDDT: mean 92.55, std 5.57, range [70.38, 98.06]